Protein AF-A0A9E3K1A5-F1 (afdb_monomer_lite)

Structure (mmCIF, N/CA/C/O backbone):
data_AF-A0A9E3K1A5-F1
#
_entry.id   AF-A0A9E3K1A5-F1
#
loop_
_atom_site.group_PDB
_atom_site.id
_atom_site.type_symbol
_atom_site.label_a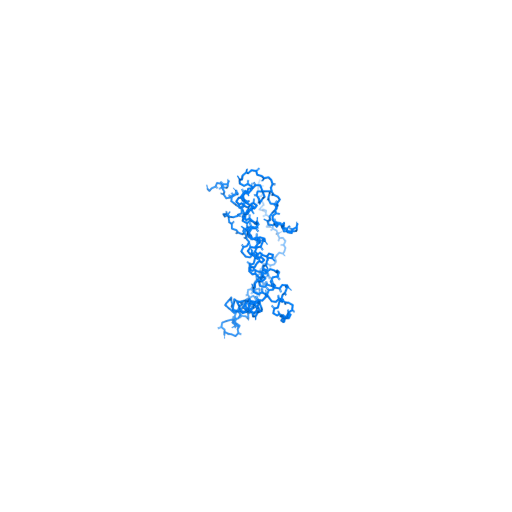tom_id
_atom_site.label_alt_id
_atom_site.label_comp_id
_atom_site.label_asym_id
_atom_site.label_entity_id
_atom_site.label_seq_id
_atom_site.pdbx_PDB_ins_code
_atom_site.Cartn_x
_atom_site.Cartn_y
_atom_site.Cartn_z
_atom_site.occupancy
_atom_site.B_iso_or_equiv
_atom_site.auth_seq_id
_atom_site.auth_comp_id
_atom_site.auth_asym_id
_atom_site.auth_atom_id
_atom_site.pdbx_PDB_model_num
ATOM 1 N N . MET A 1 1 ? 43.185 32.957 72.030 1.00 36.31 1 MET A N 1
ATOM 2 C CA . MET A 1 1 ? 43.940 33.578 70.919 1.00 36.31 1 MET A CA 1
ATOM 3 C C . MET A 1 1 ? 43.957 32.576 69.777 1.00 36.31 1 MET A C 1
ATOM 5 O O . MET A 1 1 ? 44.334 31.457 70.073 1.00 36.31 1 MET A O 1
ATOM 9 N N . LYS A 1 2 ? 43.477 32.989 68.586 1.00 43.72 2 LYS A N 1
ATOM 10 C CA . LYS A 1 2 ? 43.959 32.668 67.217 1.00 43.72 2 LYS A CA 1
ATOM 11 C C . LYS A 1 2 ? 44.338 31.191 66.921 1.00 43.72 2 LYS A C 1
ATOM 13 O O . LYS A 1 2 ? 45.126 30.611 67.639 1.00 43.72 2 LYS A O 1
ATOM 18 N N . ASP A 1 3 ? 43.813 30.506 65.906 1.00 40.56 3 ASP A N 1
ATOM 19 C CA . ASP A 1 3 ? 43.784 30.917 64.501 1.00 40.56 3 ASP A CA 1
ATOM 20 C C . ASP A 1 3 ? 42.689 30.206 63.690 1.00 40.56 3 ASP A C 1
ATOM 22 O O . ASP A 1 3 ? 42.441 29.009 63.824 1.00 40.56 3 ASP A O 1
ATOM 26 N N . ASN A 1 4 ? 42.064 30.990 62.814 1.00 45.44 4 ASN A N 1
ATOM 27 C CA . ASN A 1 4 ? 41.104 30.575 61.802 1.00 45.44 4 ASN A CA 1
ATOM 28 C C . ASN A 1 4 ? 41.899 30.101 60.571 1.00 45.44 4 ASN A C 1
ATOM 30 O O . ASN A 1 4 ? 42.340 30.924 59.768 1.00 45.44 4 ASN A O 1
ATOM 34 N N . ALA A 1 5 ? 42.155 28.798 60.453 1.00 47.16 5 ALA A N 1
ATOM 35 C CA . ALA A 1 5 ? 42.815 28.230 59.279 1.00 47.16 5 ALA A CA 1
ATOM 36 C C . ALA A 1 5 ? 41.779 27.994 58.168 1.00 47.16 5 ALA A C 1
ATOM 38 O O . ALA A 1 5 ? 40.845 27.209 58.331 1.00 47.16 5 ALA A O 1
ATOM 39 N N . ALA A 1 6 ? 41.940 28.693 57.043 1.00 54.22 6 ALA A N 1
ATOM 40 C CA . ALA A 1 6 ? 41.130 28.501 55.843 1.00 54.22 6 ALA A CA 1
ATOM 41 C C . ALA A 1 6 ? 41.240 27.048 55.327 1.00 54.22 6 ALA A C 1
ATOM 43 O O . ALA A 1 6 ? 42.341 26.487 55.342 1.00 54.22 6 ALA A O 1
ATOM 44 N N . PRO A 1 7 ? 40.148 26.426 54.842 1.00 46.75 7 PRO A N 1
ATOM 45 C CA . PRO A 1 7 ? 40.231 25.093 54.263 1.00 46.75 7 PRO A CA 1
ATOM 46 C C . PRO A 1 7 ? 41.009 25.138 52.940 1.00 46.75 7 PRO A C 1
ATOM 48 O O . PRO A 1 7 ? 40.781 25.994 52.086 1.00 46.75 7 PRO A O 1
ATOM 51 N N . ALA A 1 8 ? 41.954 24.208 52.800 1.00 54.47 8 ALA A N 1
ATOM 52 C CA . ALA A 1 8 ? 42.799 24.035 51.624 1.00 54.47 8 ALA A CA 1
ATOM 53 C C . ALA A 1 8 ? 41.970 23.770 50.346 1.00 54.47 8 ALA A C 1
ATOM 55 O O . ALA A 1 8 ? 40.898 23.161 50.426 1.00 54.47 8 ALA A O 1
ATOM 56 N N . PRO A 1 9 ? 42.458 24.178 49.159 1.00 49.75 9 PRO A N 1
ATOM 57 C CA . PRO A 1 9 ? 41.730 23.990 47.910 1.00 49.75 9 PRO A CA 1
ATOM 58 C C . PRO A 1 9 ? 41.551 22.499 47.597 1.00 49.75 9 PRO A C 1
ATOM 60 O O . PRO A 1 9 ? 42.512 21.726 47.555 1.00 49.75 9 PRO A O 1
ATOM 63 N N . VAL A 1 10 ? 40.297 22.109 47.367 1.00 50.94 10 VAL A N 1
ATOM 64 C CA . VAL A 1 10 ? 39.893 20.750 46.998 1.00 50.94 10 VAL A CA 1
ATOM 65 C C . VAL A 1 10 ? 40.443 20.424 45.608 1.00 50.94 10 VAL A C 1
ATOM 67 O O . VAL A 1 10 ? 40.039 21.019 44.611 1.00 50.94 10 VAL A O 1
ATOM 70 N N . LYS A 1 11 ? 41.366 19.460 45.535 1.00 50.09 11 LYS A N 1
ATOM 71 C CA . LYS A 1 11 ? 41.831 18.871 44.274 1.00 50.09 11 LYS A CA 1
ATOM 72 C C . LYS A 1 11 ? 40.771 17.900 43.753 1.00 50.09 11 LYS A C 1
ATOM 74 O O . LYS A 1 11 ? 40.670 16.778 44.242 1.00 50.09 11 LYS A O 1
ATOM 79 N N . VAL A 1 12 ? 39.999 18.329 42.759 1.00 53.75 12 VAL A N 1
ATOM 80 C CA . VAL A 1 12 ? 39.187 17.423 41.935 1.00 53.75 12 VAL A CA 1
ATOM 81 C C . VAL A 1 12 ? 40.117 16.758 40.913 1.00 53.75 12 VAL A C 1
ATOM 83 O O . VAL A 1 12 ? 40.979 17.422 40.341 1.00 53.75 12 VAL A O 1
ATOM 86 N N . GLY A 1 13 ? 39.998 15.435 40.769 1.00 50.75 13 GLY A N 1
ATOM 87 C CA . GLY A 1 13 ? 40.887 14.567 39.992 1.00 50.75 13 GLY A CA 1
ATOM 88 C C . GLY A 1 13 ? 41.209 15.069 38.580 1.00 50.75 13 GLY A C 1
ATOM 89 O O . GLY A 1 13 ? 40.388 15.707 37.931 1.00 50.75 13 GLY A O 1
ATOM 90 N N . ALA A 1 14 ? 42.434 14.766 38.151 1.00 60.88 14 ALA A N 1
ATOM 91 C CA . ALA A 1 14 ? 43.152 15.258 36.976 1.00 60.88 14 ALA A CA 1
ATOM 92 C C . ALA A 1 14 ? 42.389 15.187 35.636 1.00 60.88 14 ALA A C 1
ATOM 94 O O . ALA A 1 14 ? 42.677 14.346 34.787 1.00 60.88 14 ALA A O 1
ATOM 95 N N . VAL A 1 15 ? 41.465 16.116 35.407 1.00 59.12 15 VAL A N 1
ATOM 96 C CA . VAL A 1 15 ? 41.099 16.530 34.052 1.00 59.12 15 VAL A CA 1
ATOM 97 C C . VAL A 1 15 ? 42.064 17.642 33.674 1.00 59.12 15 VAL A C 1
ATOM 99 O O . VAL A 1 15 ? 41.996 18.747 34.210 1.00 59.12 15 VAL A O 1
ATOM 102 N N . ASP A 1 16 ? 43.000 17.328 32.785 1.00 78.69 16 ASP A N 1
ATOM 103 C CA . ASP A 1 16 ? 43.882 18.324 32.192 1.00 78.69 16 ASP A CA 1
ATOM 104 C C . ASP A 1 16 ? 43.046 19.213 31.258 1.00 78.69 16 ASP A C 1
ATOM 106 O O . ASP A 1 16 ? 42.690 18.825 30.143 1.00 78.69 16 ASP A O 1
ATOM 110 N N . ILE A 1 17 ? 42.675 20.392 31.764 1.00 75.69 17 ILE A N 1
ATOM 111 C CA . ILE A 1 17 ? 41.851 21.385 31.062 1.00 75.69 17 ILE A CA 1
ATOM 112 C C . ILE A 1 17 ? 42.536 21.834 29.764 1.00 75.69 17 ILE A C 1
ATOM 114 O O . ILE A 1 17 ? 41.858 22.116 28.775 1.00 75.69 17 ILE A O 1
ATOM 118 N N . GLU A 1 18 ? 43.867 21.855 29.735 1.00 70.50 18 GLU A N 1
ATOM 119 C CA . GLU A 1 18 ? 44.653 22.268 28.576 1.00 70.50 18 GLU A CA 1
ATOM 120 C C . GLU A 1 18 ? 44.674 21.166 27.508 1.00 70.50 18 GLU A C 1
ATOM 122 O O . GLU A 1 18 ? 44.408 21.430 26.330 1.00 70.50 18 GLU A O 1
ATOM 127 N N . ALA A 1 19 ? 44.866 19.906 27.911 1.00 77.94 19 ALA A N 1
ATOM 128 C CA . ALA A 1 19 ? 44.718 18.759 27.014 1.00 77.94 19 ALA A CA 1
ATOM 129 C C . ALA A 1 19 ? 43.282 18.626 26.480 1.00 77.94 19 ALA A C 1
ATOM 131 O O . ALA A 1 19 ? 43.080 18.324 25.301 1.00 77.94 19 ALA A O 1
ATOM 132 N N . PHE A 1 20 ? 42.277 18.891 27.316 1.00 76.25 20 PHE A N 1
ATOM 133 C CA . PHE A 1 20 ? 40.872 18.912 26.919 1.00 76.25 20 PHE A CA 1
ATOM 134 C C . PHE A 1 20 ? 40.591 20.006 25.882 1.00 76.25 20 PHE A C 1
ATOM 136 O O . PHE A 1 20 ? 40.031 19.709 24.827 1.00 76.25 20 PHE A O 1
ATOM 143 N N . ALA A 1 21 ? 41.048 21.239 26.123 1.00 80.12 21 ALA A N 1
ATOM 144 C CA . ALA A 1 21 ? 40.907 22.351 25.183 1.00 80.12 21 ALA A CA 1
ATOM 145 C C . ALA A 1 21 ? 41.584 22.051 23.836 1.00 80.12 21 ALA A C 1
ATOM 147 O O . ALA A 1 21 ? 41.008 22.301 22.775 1.00 80.12 21 ALA A O 1
ATOM 148 N N . LYS A 1 22 ? 42.773 21.439 23.865 1.00 83.56 22 LYS A N 1
ATOM 149 C CA . LYS A 1 22 ? 43.509 21.028 22.664 1.00 83.56 22 LYS A CA 1
ATOM 150 C C . LYS A 1 22 ? 42.778 19.941 21.870 1.00 83.56 22 LYS A C 1
ATOM 152 O O . LYS A 1 22 ? 42.728 20.007 20.643 1.00 83.56 22 LYS A O 1
ATOM 157 N N . ASN A 1 23 ? 42.181 18.964 22.552 1.00 84.94 23 ASN A N 1
ATOM 158 C CA . ASN A 1 23 ? 41.383 17.918 21.911 1.00 84.94 23 ASN A CA 1
ATOM 159 C C . ASN A 1 23 ? 40.081 18.469 21.315 1.00 84.94 23 ASN A C 1
ATOM 161 O O . ASN A 1 23 ? 39.691 18.047 20.229 1.00 84.94 23 ASN A O 1
ATOM 165 N N . LEU A 1 24 ? 39.443 19.441 21.974 1.00 84.94 24 LEU A N 1
ATOM 166 C CA . LEU A 1 24 ? 38.263 20.134 21.452 1.00 84.94 24 LEU A CA 1
ATOM 167 C C . LEU A 1 24 ? 38.592 20.952 20.203 1.00 84.94 24 LEU A C 1
ATOM 169 O O . LEU A 1 24 ? 37.886 20.848 19.206 1.00 84.94 24 LEU A O 1
ATOM 173 N N . ALA A 1 25 ? 39.693 21.707 20.225 1.00 85.75 25 ALA A N 1
ATOM 174 C CA . ALA A 1 25 ? 40.163 22.451 19.060 1.00 85.75 25 ALA A CA 1
ATOM 175 C C . ALA A 1 25 ? 40.421 21.515 17.870 1.00 85.75 25 ALA A C 1
ATOM 177 O O . ALA A 1 25 ? 39.962 21.780 16.761 1.00 85.75 25 ALA A O 1
ATOM 178 N N . ARG A 1 26 ? 41.067 20.369 18.121 1.00 86.19 26 ARG A N 1
ATOM 179 C CA . ARG A 1 26 ? 41.300 19.344 17.099 1.00 86.19 26 ARG A CA 1
ATOM 180 C C . ARG A 1 26 ? 40.001 18.712 16.596 1.00 86.19 26 ARG A C 1
ATOM 182 O O . ARG A 1 26 ? 39.865 18.495 15.401 1.00 86.19 26 ARG A O 1
ATOM 189 N N . MET A 1 27 ? 39.037 18.443 17.474 1.00 90.94 27 MET A N 1
ATOM 190 C CA . MET A 1 27 ? 37.720 17.928 17.085 1.00 90.94 27 MET A CA 1
ATOM 191 C C . MET A 1 27 ? 36.975 18.916 16.181 1.00 90.94 27 MET A C 1
ATOM 193 O O . MET A 1 27 ? 36.408 18.505 15.173 1.00 90.94 27 MET A O 1
ATOM 197 N N . VAL A 1 28 ? 36.990 20.207 16.517 1.00 89.62 28 VAL A N 1
ATOM 198 C CA . VAL A 1 28 ? 36.354 21.259 15.711 1.00 89.62 28 VAL A CA 1
ATOM 199 C C . VAL A 1 28 ? 37.053 21.405 14.358 1.00 89.62 28 VAL A C 1
ATOM 201 O O . VAL A 1 28 ? 36.383 21.504 13.333 1.00 89.62 28 VAL A O 1
ATOM 204 N N . GLU A 1 29 ? 38.385 21.369 14.330 1.00 88.12 29 GLU A N 1
ATOM 205 C CA . GLU A 1 29 ? 39.170 21.493 13.100 1.00 88.12 29 GLU A CA 1
ATOM 206 C C . GLU A 1 29 ? 38.984 20.288 12.165 1.00 88.12 29 GLU A C 1
ATOM 208 O O . GLU A 1 29 ? 38.660 20.456 10.988 1.00 88.12 29 GLU A O 1
ATOM 213 N N . GLU A 1 30 ? 39.153 19.068 12.679 1.00 90.62 30 GLU A N 1
ATOM 214 C CA . GLU A 1 30 ? 38.991 17.838 11.893 1.00 90.62 30 GLU A CA 1
ATOM 215 C C . GLU A 1 30 ? 37.523 17.615 11.509 1.00 90.62 30 GLU A C 1
ATOM 217 O O . GLU A 1 30 ? 37.231 17.207 10.385 1.00 90.62 30 GLU A O 1
ATOM 222 N N . GLY A 1 31 ? 36.586 17.961 12.397 1.00 85.94 31 GLY A N 1
ATOM 223 C CA . GLY A 1 31 ? 35.152 17.959 12.111 1.00 85.94 31 GLY A CA 1
ATOM 224 C C . GLY A 1 31 ? 34.781 18.947 11.004 1.00 85.94 31 GLY A C 1
ATOM 225 O O . GLY A 1 31 ? 34.036 18.592 10.093 1.00 85.94 31 GLY A O 1
ATOM 226 N N . GLY A 1 32 ? 35.359 20.152 11.019 1.00 89.50 32 GLY A N 1
ATOM 227 C CA . GLY A 1 32 ? 35.190 21.150 9.963 1.00 89.50 32 GLY A CA 1
ATOM 228 C C . GLY A 1 32 ? 35.749 20.687 8.616 1.00 89.50 32 GLY A C 1
ATOM 229 O O . GLY A 1 32 ? 35.085 20.845 7.593 1.00 89.50 32 GLY A O 1
ATOM 230 N N . LYS A 1 33 ? 36.926 20.047 8.602 1.00 90.00 33 LYS A N 1
ATOM 231 C CA . LYS A 1 33 ? 37.519 19.458 7.386 1.00 90.00 33 LYS A CA 1
ATOM 232 C C . LYS A 1 33 ? 36.673 18.314 6.828 1.00 90.00 33 LYS A C 1
ATOM 234 O O . LYS A 1 33 ? 36.445 18.269 5.621 1.00 90.00 33 LYS A O 1
ATOM 239 N N . ALA A 1 34 ? 36.185 17.419 7.686 1.00 87.56 34 ALA A N 1
ATOM 240 C CA . ALA A 1 34 ? 35.313 16.318 7.285 1.00 87.56 34 ALA A CA 1
ATOM 241 C C . ALA A 1 34 ? 33.976 16.828 6.725 1.00 87.56 34 ALA A C 1
ATOM 243 O O . ALA A 1 34 ? 33.524 16.365 5.677 1.00 87.56 34 ALA A O 1
ATOM 244 N N . LEU A 1 35 ? 33.377 17.830 7.375 1.00 85.94 35 LEU A N 1
ATOM 245 C CA . LEU A 1 35 ? 32.147 18.462 6.909 1.00 85.94 35 LEU A CA 1
ATOM 246 C C . LEU A 1 35 ? 32.356 19.176 5.568 1.00 85.94 35 LEU A C 1
ATOM 248 O O . LEU A 1 35 ? 31.571 18.980 4.644 1.00 85.94 35 LEU A O 1
ATOM 252 N N . ALA A 1 36 ? 33.442 19.936 5.421 1.00 86.25 36 ALA A N 1
ATOM 253 C CA . ALA A 1 36 ? 33.792 20.585 4.162 1.00 86.25 36 ALA A CA 1
ATOM 254 C C . ALA A 1 36 ? 34.024 19.561 3.040 1.00 86.25 36 ALA A C 1
ATOM 256 O O . ALA A 1 36 ? 33.540 19.752 1.930 1.00 86.25 36 ALA A O 1
ATOM 257 N N . ALA A 1 37 ? 34.698 18.441 3.317 1.00 84.50 37 ALA A N 1
ATOM 258 C CA . ALA A 1 37 ? 34.888 17.364 2.344 1.00 84.50 37 ALA A CA 1
ATOM 259 C C . ALA A 1 37 ? 33.569 16.678 1.938 1.00 84.50 37 ALA A C 1
ATOM 261 O O . ALA A 1 37 ? 33.438 16.237 0.799 1.00 84.50 37 ALA A O 1
ATOM 262 N N . TYR A 1 38 ? 32.585 16.615 2.839 1.00 78.50 38 TYR A N 1
ATOM 263 C CA . TYR A 1 38 ? 31.251 16.070 2.569 1.00 78.50 38 TYR A CA 1
ATOM 264 C C . TYR A 1 38 ? 30.338 17.041 1.799 1.00 78.50 38 TYR A C 1
ATOM 266 O O . TYR A 1 38 ? 29.519 16.612 0.981 1.00 78.50 38 TYR A O 1
ATOM 274 N N . LEU A 1 39 ? 30.460 18.346 2.056 1.00 81.81 39 LEU A N 1
ATOM 275 C CA . LEU A 1 39 ? 29.646 19.390 1.424 1.00 81.81 39 LEU A CA 1
ATOM 276 C C . LEU A 1 39 ? 30.195 19.826 0.063 1.00 81.81 39 LEU A C 1
ATOM 278 O O . LEU A 1 39 ? 29.416 20.038 -0.862 1.00 81.81 39 LEU A O 1
ATOM 282 N N . LYS A 1 40 ? 31.519 19.880 -0.101 1.00 80.50 40 LYS A N 1
ATOM 283 C CA . LYS A 1 40 ? 32.184 20.354 -1.323 1.00 80.50 40 LYS A CA 1
ATOM 284 C C . LYS A 1 40 ? 31.713 19.645 -2.609 1.00 80.50 40 LYS A C 1
ATOM 286 O O . LYS A 1 40 ? 31.414 20.343 -3.573 1.00 80.50 40 LYS A O 1
ATOM 291 N N . PRO A 1 41 ? 31.525 18.309 -2.654 1.00 74.06 41 PRO A N 1
ATOM 292 C CA . PRO A 1 41 ? 30.963 17.643 -3.832 1.00 74.06 41 PRO A CA 1
ATOM 293 C C . PRO A 1 41 ? 29.512 18.042 -4.159 1.00 74.06 41 PRO A C 1
ATOM 295 O O . PRO A 1 41 ? 29.117 17.962 -5.322 1.00 74.06 41 PRO A O 1
ATOM 298 N N . ARG A 1 42 ? 28.721 18.465 -3.158 1.00 69.50 42 ARG A N 1
ATOM 299 C CA . ARG A 1 42 ? 27.341 18.954 -3.333 1.00 69.50 42 ARG A CA 1
ATOM 300 C C . ARG A 1 42 ? 27.299 20.418 -3.774 1.00 69.50 42 ARG A C 1
ATOM 302 O O . ARG A 1 42 ? 26.497 20.756 -4.634 1.00 69.50 42 ARG A O 1
ATOM 309 N N . GLU A 1 43 ? 28.178 21.266 -3.236 1.00 69.50 43 GLU A N 1
ATOM 310 C CA . GLU A 1 43 ? 28.321 22.678 -3.639 1.00 69.50 43 GLU A CA 1
ATOM 311 C C . GLU A 1 43 ? 28.848 22.823 -5.071 1.00 69.50 43 GLU A C 1
ATOM 313 O O . GLU A 1 43 ? 28.408 23.686 -5.824 1.00 69.50 43 GLU A O 1
ATOM 318 N N . GLU A 1 44 ? 29.760 21.938 -5.476 1.00 76.88 44 GLU A N 1
ATOM 319 C CA . GLU A 1 44 ? 30.322 21.893 -6.829 1.00 76.88 44 GLU A CA 1
ATOM 320 C C . GLU A 1 44 ? 29.376 21.225 -7.849 1.00 76.88 44 GLU A C 1
ATOM 322 O O . GLU A 1 44 ? 29.764 21.026 -9.001 1.00 76.88 44 GLU A O 1
ATOM 327 N N . GLY A 1 45 ? 28.162 20.830 -7.437 1.00 63.16 45 GLY A N 1
ATOM 328 C CA . GLY A 1 45 ? 27.160 20.185 -8.296 1.00 63.16 45 GLY A CA 1
ATOM 329 C C . GLY A 1 45 ? 27.559 18.800 -8.821 1.00 63.16 45 GLY A C 1
ATOM 330 O O . GLY A 1 45 ? 26.901 18.270 -9.709 1.00 63.16 45 GLY A O 1
ATOM 331 N N . ARG A 1 46 ? 28.636 18.196 -8.298 1.00 66.06 46 ARG A N 1
ATOM 332 C CA . ARG A 1 46 ? 29.143 16.879 -8.735 1.00 66.06 46 ARG A CA 1
ATOM 333 C C . ARG A 1 46 ? 28.383 15.711 -8.110 1.00 66.06 46 ARG A C 1
ATOM 335 O O . ARG A 1 46 ? 28.414 14.608 -8.645 1.00 66.06 46 ARG A O 1
ATOM 342 N N . VAL A 1 47 ? 27.711 15.949 -6.985 1.00 60.31 47 VAL A N 1
ATOM 343 C CA . VAL A 1 47 ? 26.762 15.024 -6.361 1.00 60.31 47 VAL A CA 1
ATOM 344 C C . VAL A 1 47 ? 25.399 15.694 -6.372 1.00 60.31 47 VAL A C 1
ATOM 346 O O . VAL A 1 47 ? 25.042 16.431 -5.456 1.00 60.31 47 VAL A O 1
ATOM 349 N N . GLN A 1 48 ? 24.654 15.424 -7.439 1.00 55.38 48 GLN A N 1
ATOM 350 C CA . GLN A 1 48 ? 23.267 15.838 -7.605 1.00 55.38 48 GLN A CA 1
ATOM 351 C C . GLN A 1 48 ? 22.291 14.742 -7.164 1.00 55.38 48 GLN A C 1
ATOM 353 O O . GLN A 1 48 ? 21.124 14.816 -7.497 1.00 55.38 48 GLN A O 1
ATOM 358 N N . ALA A 1 49 ? 22.720 13.770 -6.346 1.00 57.47 49 ALA A N 1
ATOM 359 C CA . ALA A 1 49 ? 21.799 12.878 -5.637 1.00 57.47 49 ALA A CA 1
ATOM 360 C C . ALA A 1 49 ? 21.035 13.677 -4.561 1.00 57.47 49 ALA A C 1
ATOM 362 O O . ALA A 1 49 ? 21.280 13.575 -3.360 1.00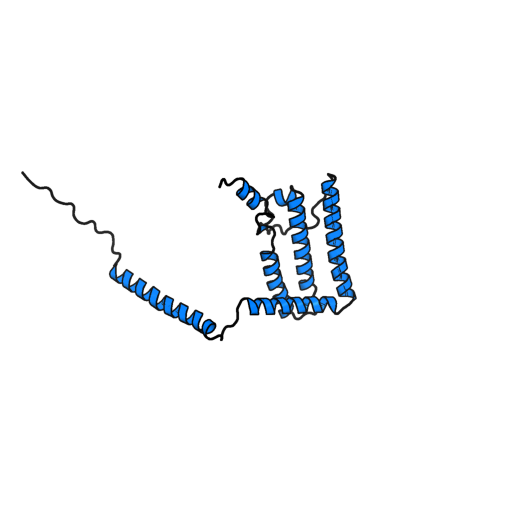 57.47 49 ALA A O 1
ATOM 363 N N . GLY A 1 50 ? 20.196 14.599 -5.019 1.00 64.38 50 GLY A N 1
ATOM 364 C CA . GLY A 1 50 ? 19.189 15.277 -4.241 1.00 64.38 50 GLY A CA 1
ATOM 365 C C . GLY A 1 50 ? 17.912 14.457 -4.282 1.00 64.38 50 GLY A C 1
ATOM 366 O O . GLY A 1 50 ? 17.710 13.635 -5.171 1.00 64.38 50 GLY A O 1
ATOM 367 N N . LEU A 1 51 ? 17.018 14.752 -3.346 1.00 70.06 51 LEU A N 1
ATOM 368 C CA . LEU A 1 51 ? 15.669 14.192 -3.257 1.00 70.06 51 LEU A CA 1
ATOM 369 C C . LEU A 1 51 ? 14.945 14.095 -4.620 1.00 70.06 51 LEU A C 1
ATOM 371 O O . LEU A 1 51 ? 14.153 13.186 -4.835 1.00 70.06 51 LEU A O 1
ATOM 375 N N . SER A 1 52 ? 15.234 15.013 -5.552 1.00 77.69 52 SER A N 1
ATOM 376 C CA . SER A 1 52 ? 14.694 15.006 -6.916 1.00 77.69 52 SER A CA 1
ATOM 377 C C . SER A 1 52 ? 15.164 13.823 -7.768 1.00 77.69 52 SER A C 1
ATOM 379 O O . SER A 1 52 ? 14.356 13.266 -8.502 1.00 77.69 52 SER A O 1
ATOM 381 N N . ASP A 1 53 ? 16.439 13.440 -7.706 1.00 82.50 53 ASP A N 1
ATOM 382 C CA . ASP A 1 53 ? 16.981 12.340 -8.515 1.00 82.50 53 ASP A CA 1
ATOM 383 C C . ASP A 1 53 ? 16.467 10.991 -8.007 1.00 82.50 53 ASP A C 1
ATOM 385 O O . ASP A 1 53 ? 16.083 10.133 -8.799 1.00 82.50 53 ASP A O 1
ATOM 389 N N . GLU A 1 54 ? 16.363 10.835 -6.685 1.00 85.69 54 GLU A N 1
ATOM 390 C CA . GLU A 1 54 ? 15.744 9.660 -6.064 1.00 85.69 54 GLU A CA 1
ATOM 391 C C . GLU A 1 54 ? 14.250 9.565 -6.396 1.00 85.69 54 GLU A C 1
ATOM 393 O O .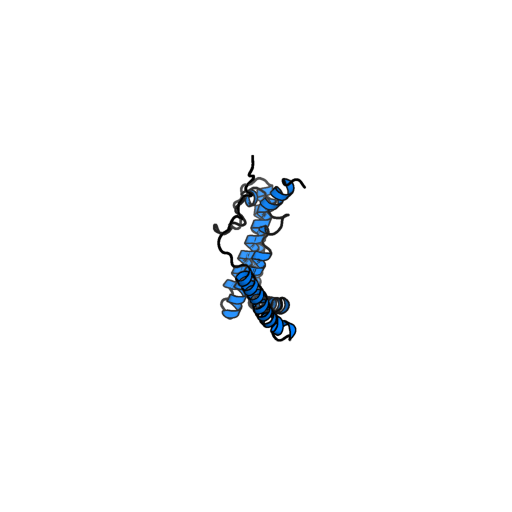 GLU A 1 54 ? 13.759 8.490 -6.738 1.00 85.69 54 GLU A O 1
ATOM 398 N N . MET A 1 55 ? 13.528 10.691 -6.361 1.00 86.62 55 MET A N 1
ATOM 399 C CA . MET A 1 55 ? 12.122 10.758 -6.767 1.00 86.62 55 MET A CA 1
ATOM 400 C C . MET A 1 55 ? 11.950 10.399 -8.249 1.00 86.62 55 MET A C 1
ATOM 402 O O . MET A 1 55 ? 11.042 9.648 -8.599 1.00 86.62 55 MET A O 1
ATOM 406 N N . ASN A 1 56 ? 12.837 10.889 -9.119 1.00 91.06 56 ASN A N 1
ATOM 407 C CA . ASN A 1 56 ? 12.824 10.564 -10.544 1.00 91.06 56 ASN A CA 1
ATOM 408 C C . ASN A 1 56 ? 13.083 9.069 -10.790 1.00 91.06 56 ASN A C 1
ATOM 410 O O . ASN A 1 56 ? 12.368 8.456 -11.585 1.00 91.06 56 ASN A O 1
ATOM 414 N N . ASP A 1 57 ? 14.063 8.467 -10.106 1.00 92.31 57 ASP A N 1
ATOM 415 C CA . ASP A 1 57 ? 14.348 7.028 -10.220 1.00 92.31 57 ASP A CA 1
ATOM 416 C C . ASP A 1 57 ? 13.176 6.184 -9.700 1.00 92.31 57 ASP A C 1
ATOM 418 O O . ASP A 1 57 ? 12.791 5.203 -10.337 1.00 92.31 57 ASP A O 1
ATOM 422 N N . MET A 1 58 ? 12.535 6.605 -8.606 1.00 93.69 58 MET A N 1
ATOM 423 C CA . MET A 1 58 ? 11.329 5.963 -8.085 1.00 93.69 58 MET A CA 1
ATOM 424 C C . MET A 1 58 ? 10.169 6.020 -9.087 1.00 93.69 58 MET A C 1
ATOM 426 O O . MET A 1 58 ? 9.568 4.988 -9.390 1.00 93.69 58 MET A O 1
ATOM 430 N N . VAL A 1 59 ? 9.866 7.200 -9.640 1.00 94.44 59 VAL A N 1
ATOM 431 C CA . VAL A 1 59 ? 8.799 7.373 -10.643 1.00 94.44 59 VAL A CA 1
ATOM 432 C C . VAL A 1 59 ? 9.074 6.521 -11.877 1.00 94.44 59 VAL A C 1
ATOM 434 O O . VAL A 1 59 ? 8.167 5.853 -12.373 1.00 94.44 59 VAL A O 1
ATOM 437 N N . LYS A 1 60 ? 10.323 6.493 -12.354 1.00 95.31 60 LYS A N 1
ATOM 438 C CA . LYS A 1 60 ? 10.724 5.643 -13.478 1.00 95.31 60 LYS A CA 1
ATOM 439 C C . LYS A 1 60 ? 10.517 4.162 -13.157 1.00 95.31 60 LYS A C 1
ATOM 441 O O . LYS A 1 60 ? 9.919 3.450 -13.957 1.00 95.31 60 LYS A O 1
ATOM 446 N N . THR A 1 61 ? 10.961 3.724 -11.983 1.00 95.75 61 THR A N 1
ATOM 447 C CA . THR A 1 61 ? 10.845 2.332 -11.532 1.00 95.75 61 THR A CA 1
ATOM 448 C C . THR A 1 61 ? 9.381 1.888 -11.473 1.00 95.75 61 THR A C 1
ATOM 450 O O . THR A 1 61 ? 9.023 0.852 -12.032 1.00 95.75 61 THR A O 1
ATOM 453 N N . PHE A 1 62 ? 8.495 2.688 -10.873 1.00 95.38 62 PHE A N 1
ATOM 454 C CA . PHE A 1 62 ? 7.060 2.385 -10.874 1.00 95.38 62 PHE A CA 1
ATOM 455 C C . PHE A 1 62 ? 6.439 2.463 -12.272 1.00 95.38 62 PHE A C 1
ATOM 457 O O . PHE A 1 62 ? 5.542 1.681 -12.581 1.00 95.38 62 PHE A O 1
ATOM 464 N N . GLY A 1 63 ? 6.933 3.352 -13.136 1.00 95.00 63 GLY A N 1
ATOM 465 C CA . GLY A 1 63 ? 6.538 3.413 -14.542 1.00 95.00 63 GLY A CA 1
ATOM 466 C C . GLY A 1 63 ? 6.853 2.122 -15.303 1.00 95.00 63 GLY A C 1
ATOM 467 O O . GLY A 1 63 ? 6.026 1.663 -16.087 1.00 95.00 63 GLY A O 1
ATOM 468 N N . GLU A 1 64 ? 8.002 1.496 -15.041 1.00 95.44 64 GLU A N 1
ATOM 469 C CA . GLU A 1 64 ? 8.378 0.205 -15.635 1.00 95.44 64 GLU A CA 1
ATOM 470 C C . GLU A 1 64 ? 7.451 -0.928 -15.165 1.00 95.44 64 GLU A C 1
ATOM 472 O O . GLU A 1 64 ? 6.971 -1.706 -15.993 1.00 95.44 64 GLU A O 1
ATOM 477 N N . VAL A 1 65 ? 7.107 -0.971 -13.871 1.00 95.00 65 VAL A N 1
ATOM 478 C CA . VAL A 1 65 ? 6.116 -1.926 -13.332 1.00 95.00 65 VAL A CA 1
ATOM 479 C C . VAL A 1 65 ? 4.731 -1.688 -13.945 1.00 95.00 65 VAL A C 1
ATOM 481 O O . VAL A 1 65 ? 4.078 -2.629 -14.391 1.00 95.00 65 VAL A O 1
ATOM 484 N N . GLY A 1 66 ? 4.278 -0.435 -14.020 1.00 92.94 66 GLY A N 1
ATOM 485 C CA . GLY A 1 66 ? 2.991 -0.091 -14.627 1.00 92.94 66 GLY A CA 1
ATOM 486 C C . GLY A 1 66 ? 2.930 -0.462 -16.110 1.00 92.94 66 GLY A C 1
ATOM 487 O O . GLY A 1 66 ? 1.957 -1.060 -16.560 1.00 92.94 66 GLY A O 1
ATOM 488 N N . SER A 1 67 ? 3.996 -0.174 -16.858 1.00 93.38 67 SER A N 1
ATOM 489 C CA . SER A 1 67 ? 4.132 -0.557 -18.266 1.00 93.38 67 SER A CA 1
ATOM 490 C C . SER A 1 67 ? 4.060 -2.074 -18.448 1.00 93.38 67 SER A C 1
ATOM 492 O O . SER A 1 67 ? 3.336 -2.552 -19.320 1.00 93.38 67 SER A O 1
ATOM 494 N N . TYR A 1 68 ? 4.727 -2.846 -17.583 1.00 93.88 68 TYR A N 1
ATOM 495 C CA . TYR A 1 68 ? 4.640 -4.306 -17.588 1.00 93.88 68 TYR A CA 1
ATOM 496 C C . TYR A 1 68 ? 3.182 -4.785 -17.500 1.00 93.88 68 TYR A C 1
ATOM 498 O O . TYR A 1 68 ? 2.738 -5.522 -18.379 1.00 93.88 68 TYR A O 1
ATOM 506 N N . TRP A 1 69 ? 2.409 -4.313 -16.518 1.00 93.06 69 TRP A N 1
ATOM 507 C CA . TRP A 1 69 ? 1.015 -4.743 -16.339 1.00 93.06 69 TRP A CA 1
ATOM 508 C C . TRP A 1 69 ? 0.078 -4.257 -17.447 1.00 93.06 69 TRP A C 1
ATOM 510 O O . TRP A 1 69 ? -0.819 -4.990 -17.848 1.00 93.06 69 TRP A O 1
ATOM 520 N N . LEU A 1 70 ? 0.285 -3.043 -17.959 1.00 92.62 70 LEU A N 1
ATOM 521 C CA . LEU A 1 70 ? -0.594 -2.429 -18.960 1.00 92.62 70 LEU A CA 1
ATOM 522 C C . LEU A 1 70 ? -0.262 -2.822 -20.406 1.00 92.62 70 LEU A C 1
ATOM 524 O O . LEU A 1 70 ? -1.081 -2.609 -21.296 1.00 92.62 70 LEU A O 1
ATOM 528 N N . SER A 1 71 ? 0.923 -3.383 -20.655 1.00 93.12 71 SER A N 1
ATOM 529 C CA . SER A 1 71 ? 1.347 -3.818 -21.994 1.00 93.12 71 SER A CA 1
ATOM 530 C C . SER A 1 71 ? 0.617 -5.063 -22.506 1.00 93.12 71 SER A C 1
ATOM 532 O O . SER A 1 71 ? 0.655 -5.339 -23.703 1.00 93.12 71 SER A O 1
ATOM 534 N N . ASP A 1 72 ? -0.049 -5.803 -21.617 1.00 93.00 72 ASP A N 1
ATOM 535 C CA . ASP A 1 72 ? -0.816 -7.004 -21.936 1.00 93.00 72 ASP A CA 1
ATOM 536 C C . ASP A 1 72 ? -2.269 -6.824 -21.455 1.00 93.00 72 ASP A C 1
ATOM 538 O O . ASP A 1 72 ? -2.482 -6.552 -20.268 1.00 93.00 72 ASP A O 1
ATOM 542 N N . PRO A 1 73 ? -3.271 -6.962 -22.342 1.00 93.12 73 PRO A N 1
ATOM 543 C CA . PRO A 1 73 ? -4.676 -6.809 -21.980 1.00 93.12 73 PRO A CA 1
ATOM 544 C C . PRO A 1 73 ? -5.145 -7.740 -20.856 1.00 93.12 73 PRO A C 1
ATOM 546 O O . PRO A 1 73 ? -5.933 -7.310 -20.014 1.00 93.12 73 PRO A O 1
ATOM 549 N N . ASP A 1 74 ? -4.658 -8.980 -20.804 1.00 93.06 74 ASP A N 1
ATOM 550 C CA . ASP A 1 74 ? -5.082 -9.963 -19.805 1.00 93.06 74 ASP A CA 1
ATOM 551 C C . ASP A 1 74 ? -4.536 -9.586 -18.423 1.00 93.06 74 ASP A C 1
ATOM 553 O O . ASP A 1 74 ? -5.284 -9.554 -17.441 1.00 93.06 74 ASP A O 1
ATOM 557 N N . ARG A 1 75 ? -3.259 -9.185 -18.354 1.00 92.81 75 ARG A N 1
ATOM 558 C CA . ARG A 1 75 ? -2.643 -8.665 -17.118 1.00 92.81 75 ARG A CA 1
ATOM 559 C C . ARG A 1 75 ? -3.318 -7.377 -16.642 1.00 92.81 75 ARG A C 1
ATOM 561 O O . ARG A 1 75 ? -3.546 -7.204 -15.444 1.00 92.81 75 ARG A O 1
ATOM 568 N N . ALA A 1 76 ? -3.677 -6.478 -17.557 1.00 91.31 76 ALA A N 1
ATOM 569 C CA . ALA A 1 76 ? -4.365 -5.236 -17.213 1.00 91.31 76 ALA A CA 1
ATOM 570 C C . ALA A 1 76 ? -5.762 -5.494 -16.619 1.00 91.31 76 ALA A C 1
ATOM 572 O O . ALA A 1 76 ? -6.138 -4.881 -15.614 1.00 91.31 76 ALA A O 1
ATOM 573 N N . VAL A 1 77 ? -6.519 -6.429 -17.204 1.00 92.62 77 VAL A N 1
ATOM 574 C CA . VAL A 1 77 ? -7.834 -6.845 -16.691 1.00 92.62 77 VAL A CA 1
ATOM 575 C C . VAL A 1 77 ? -7.703 -7.527 -15.332 1.00 92.62 77 VAL A C 1
ATOM 577 O O . VAL A 1 77 ? -8.511 -7.264 -14.435 1.00 92.62 77 VAL A O 1
ATOM 580 N N . GLU A 1 78 ? -6.688 -8.372 -15.147 1.00 89.62 78 GLU A N 1
ATOM 581 C CA . GLU A 1 78 ? -6.392 -8.999 -13.861 1.00 89.62 78 GLU A CA 1
ATOM 582 C C . GLU A 1 78 ? -6.150 -7.946 -12.772 1.00 89.62 78 GLU A C 1
ATOM 584 O O . GLU A 1 78 ? -6.814 -7.984 -11.732 1.00 89.62 78 GLU A O 1
ATOM 589 N N . LEU A 1 79 ? -5.286 -6.963 -13.042 1.00 88.44 79 LEU A N 1
ATOM 590 C CA . LEU A 1 79 ? -4.950 -5.877 -12.120 1.00 88.44 79 LEU A CA 1
ATOM 591 C C . LEU A 1 79 ? -6.196 -5.116 -11.642 1.00 88.44 79 LEU A C 1
ATOM 593 O O . LEU A 1 79 ? -6.385 -4.914 -10.439 1.00 88.44 79 LEU A O 1
ATOM 597 N N . GLN A 1 80 ? -7.074 -4.735 -12.573 1.00 87.56 80 GLN A N 1
ATOM 598 C CA . GLN A 1 80 ? -8.322 -4.030 -12.261 1.00 87.56 80 GLN A CA 1
ATOM 599 C C . GLN A 1 80 ? -9.304 -4.912 -11.481 1.00 87.56 80 GLN A C 1
ATOM 601 O O . GLN A 1 80 ? -9.927 -4.463 -10.516 1.00 87.56 80 GLN A O 1
ATOM 606 N N . SER A 1 81 ? -9.431 -6.178 -11.880 1.00 91.38 81 SER A N 1
ATOM 607 C CA . SER A 1 81 ? -10.383 -7.118 -11.285 1.00 91.38 81 SER A CA 1
ATOM 608 C C . SER A 1 81 ? -9.992 -7.519 -9.867 1.00 91.38 81 SER A C 1
ATOM 610 O O . SER A 1 81 ? -10.865 -7.707 -9.019 1.00 91.38 81 SER A O 1
ATOM 612 N N . GLN A 1 82 ? -8.698 -7.692 -9.589 1.00 89.69 82 GLN A N 1
ATOM 613 C CA . GLN A 1 82 ? -8.204 -8.005 -8.249 1.00 89.69 82 GLN A CA 1
ATOM 614 C C . GLN A 1 82 ? -8.506 -6.860 -7.273 1.00 89.69 82 GLN A C 1
ATOM 616 O O . GLN A 1 82 ? -9.165 -7.086 -6.258 1.00 89.69 82 GLN A O 1
ATOM 621 N N . LEU A 1 83 ? -8.112 -5.628 -7.616 1.00 89.62 83 LEU A N 1
ATOM 622 C CA . LEU A 1 83 ? -8.328 -4.465 -6.754 1.00 89.62 83 LEU A CA 1
ATOM 623 C C . LEU A 1 83 ? -9.821 -4.177 -6.547 1.00 89.62 83 LEU A C 1
ATOM 625 O O . LEU A 1 83 ? -10.267 -3.961 -5.421 1.00 89.62 83 LEU A O 1
ATOM 629 N N . GLY A 1 84 ? -10.608 -4.224 -7.627 1.00 92.31 84 GLY A N 1
ATOM 630 C CA . GLY A 1 84 ? -12.048 -3.983 -7.571 1.00 92.31 84 GLY A CA 1
ATOM 631 C C . GLY A 1 84 ? -12.774 -4.974 -6.660 1.00 92.31 84 GLY A C 1
ATOM 632 O O . GLY A 1 84 ? -13.571 -4.558 -5.821 1.00 92.31 84 GLY A O 1
ATOM 633 N N . ARG A 1 85 ? -12.463 -6.273 -6.769 1.00 93.25 85 ARG A N 1
ATOM 634 C CA . ARG A 1 85 ? -13.037 -7.306 -5.889 1.00 93.25 85 ARG A CA 1
ATOM 635 C C . ARG A 1 85 ? -12.673 -7.072 -4.430 1.00 93.25 85 ARG A C 1
ATOM 637 O O . ARG A 1 85 ? -13.569 -7.054 -3.593 1.00 93.25 85 ARG A O 1
ATOM 644 N N . ALA A 1 86 ? -11.400 -6.812 -4.146 1.00 92.31 86 ALA A N 1
ATOM 645 C CA . ALA A 1 86 ? -10.938 -6.581 -2.785 1.00 92.31 86 ALA A CA 1
ATOM 646 C C . ALA A 1 86 ? -11.653 -5.377 -2.139 1.00 92.31 86 ALA A C 1
ATOM 648 O O . ALA A 1 86 ? -12.119 -5.459 -1.003 1.00 92.31 86 ALA A O 1
ATOM 649 N N . TYR A 1 87 ? -11.814 -4.265 -2.867 1.00 93.62 87 TYR A N 1
ATOM 650 C CA . TYR A 1 87 ? -12.556 -3.114 -2.348 1.00 93.62 87 TYR A CA 1
ATOM 651 C C . TYR A 1 87 ? -14.051 -3.396 -2.183 1.00 93.62 87 TYR A C 1
ATOM 653 O O . TYR A 1 87 ? -14.633 -2.963 -1.192 1.00 93.62 87 TYR A O 1
ATOM 661 N N . LEU A 1 88 ? -14.689 -4.121 -3.107 1.00 95.44 88 LEU A N 1
ATOM 662 C CA . LEU A 1 88 ? -16.094 -4.519 -2.957 1.00 95.44 88 LEU A CA 1
ATOM 663 C C . LEU A 1 88 ? -16.307 -5.388 -1.711 1.00 95.44 88 LEU A C 1
ATOM 665 O O . LEU A 1 88 ? -17.274 -5.177 -0.979 1.00 95.44 88 LEU A O 1
ATOM 669 N N . GLU A 1 89 ? -15.394 -6.319 -1.438 1.00 94.81 89 GLU A N 1
ATOM 670 C CA . GLU A 1 89 ? -15.394 -7.125 -0.215 1.00 94.81 89 GLU A CA 1
ATOM 671 C C . GLU A 1 89 ? -15.221 -6.255 1.034 1.00 94.81 89 GLU A C 1
ATOM 673 O O . GLU A 1 89 ? -15.973 -6.416 1.996 1.00 94.81 89 GLU A O 1
ATOM 678 N N . LEU A 1 90 ? -14.305 -5.282 1.001 1.00 94.56 90 LEU A N 1
ATOM 679 C CA . LEU A 1 90 ? -14.105 -4.325 2.089 1.00 94.56 90 LEU A CA 1
ATOM 680 C C . LEU A 1 90 ? -15.360 -3.495 2.379 1.00 94.56 90 LEU A C 1
ATOM 682 O O . LEU A 1 90 ? -15.793 -3.414 3.530 1.00 94.56 90 LEU A O 1
ATOM 686 N N . TRP A 1 91 ? -15.977 -2.914 1.351 1.00 93.31 91 TRP A N 1
ATOM 687 C CA . TRP A 1 91 ? -17.218 -2.153 1.499 1.00 93.31 91 TRP A CA 1
ATOM 688 C C . TRP A 1 91 ? -18.368 -3.030 1.998 1.00 93.31 91 TRP A C 1
ATOM 690 O O . TRP A 1 91 ? -19.122 -2.611 2.877 1.00 93.31 91 TRP A O 1
ATOM 700 N N . GLY A 1 92 ? -18.480 -4.261 1.493 1.00 93.81 92 GLY A N 1
ATOM 701 C CA . GLY A 1 92 ? -19.474 -5.229 1.949 1.00 93.81 92 GLY A CA 1
ATOM 702 C C . GLY A 1 92 ? -19.290 -5.616 3.418 1.00 93.81 92 GLY A C 1
ATOM 703 O O . GLY A 1 92 ? -20.261 -5.640 4.174 1.00 93.81 92 GLY A O 1
ATOM 704 N N . ALA A 1 93 ? -18.053 -5.870 3.849 1.00 92.38 93 ALA A N 1
ATOM 705 C CA . ALA A 1 93 ? -17.733 -6.161 5.244 1.00 92.38 93 ALA A CA 1
ATOM 706 C C . ALA A 1 93 ? -18.023 -4.960 6.157 1.00 92.38 93 ALA A C 1
ATOM 708 O O . ALA A 1 93 ? -18.611 -5.128 7.224 1.00 92.38 93 ALA A O 1
ATOM 709 N N . ALA A 1 94 ? -17.677 -3.745 5.725 1.00 90.38 94 ALA A N 1
ATOM 710 C CA . ALA A 1 94 ? -17.975 -2.521 6.462 1.00 90.38 94 ALA A CA 1
ATOM 711 C C . ALA A 1 94 ? -19.489 -2.302 6.627 1.00 90.38 94 ALA A C 1
ATOM 713 O O . ALA A 1 94 ? -19.948 -2.014 7.731 1.00 90.38 94 ALA A O 1
ATOM 714 N N . ALA A 1 95 ? -20.274 -2.507 5.563 1.00 91.50 95 ALA A N 1
ATOM 715 C CA . ALA A 1 95 ? -21.731 -2.383 5.602 1.00 91.50 95 ALA A CA 1
ATOM 716 C C . ALA A 1 95 ? -22.377 -3.381 6.577 1.00 91.50 95 ALA A C 1
ATOM 718 O O . ALA A 1 95 ? -23.220 -2.990 7.381 1.00 91.50 95 ALA A O 1
ATOM 719 N N . LYS A 1 96 ? -21.937 -4.645 6.562 1.00 92.06 96 LYS A N 1
ATOM 720 C CA . LYS A 1 96 ? -22.409 -5.678 7.500 1.00 92.06 96 LYS A CA 1
ATOM 721 C C . LYS A 1 96 ? -22.058 -5.365 8.957 1.00 92.06 96 LYS A C 1
ATOM 723 O O . LYS A 1 96 ? -22.877 -5.539 9.853 1.00 92.06 96 LYS A O 1
ATOM 728 N N . ARG A 1 97 ? -20.856 -4.842 9.217 1.00 88.81 97 ARG A N 1
ATOM 729 C CA . ARG A 1 97 ? -20.483 -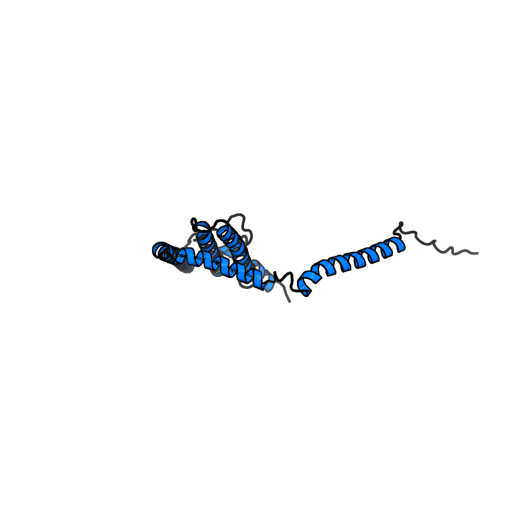4.406 10.575 1.00 88.81 97 ARG A CA 1
ATOM 730 C C . ARG A 1 97 ? -21.324 -3.227 11.047 1.00 88.81 97 ARG A C 1
ATOM 732 O O . ARG A 1 97 ? -21.719 -3.192 12.209 1.00 88.81 97 ARG A O 1
ATOM 739 N N . LEU A 1 98 ? -21.628 -2.281 10.157 1.00 87.75 98 LEU A N 1
ATOM 740 C CA . LEU A 1 98 ? -22.526 -1.162 10.454 1.00 87.75 98 LEU A CA 1
ATOM 741 C C . LEU A 1 98 ? -23.953 -1.630 10.775 1.00 87.75 98 LEU A C 1
ATOM 743 O O . LEU A 1 98 ? -24.609 -1.005 11.605 1.00 87.75 98 LEU A O 1
ATOM 747 N N . SER A 1 99 ? -24.419 -2.739 10.190 1.00 91.31 99 SER A N 1
ATOM 748 C CA . SER A 1 99 ? -25.697 -3.370 10.554 1.00 91.31 99 SER A CA 1
ATOM 749 C C . SER A 1 99 ? -25.638 -4.237 11.818 1.00 91.31 99 SER A C 1
ATOM 751 O O . SER A 1 99 ? -26.644 -4.845 12.179 1.00 91.31 99 SER A O 1
ATOM 753 N N . GLY A 1 100 ? -24.498 -4.275 12.516 1.00 86.94 100 GLY A N 1
ATOM 754 C CA . GLY A 1 100 ? -24.317 -5.011 13.769 1.00 86.94 100 GLY A CA 1
ATOM 755 C C . GLY A 1 100 ? -23.934 -6.482 13.598 1.00 86.94 100 GLY A C 1
ATOM 756 O O . GLY A 1 100 ? -23.945 -7.218 14.582 1.00 86.94 100 GLY A O 1
ATOM 757 N N . GLU A 1 101 ? -23.595 -6.929 12.385 1.00 89.88 101 GLU A N 1
ATOM 758 C CA . GLU A 1 101 ? -23.079 -8.281 12.162 1.00 89.88 101 GLU A CA 1
ATOM 759 C C . GLU A 1 101 ? -21.597 -8.382 12.548 1.00 89.88 101 GLU A C 1
ATOM 761 O O . GLU A 1 101 ? -20.787 -7.497 12.252 1.00 89.88 101 GLU A O 1
ATOM 766 N N . GLU A 1 102 ? -21.214 -9.511 13.145 1.00 85.19 102 GLU A N 1
ATOM 767 C CA . GLU A 1 102 ? -19.806 -9.844 13.343 1.00 85.19 102 GLU A CA 1
ATOM 768 C C . GLU A 1 102 ? -19.207 -10.385 12.042 1.00 85.19 102 GLU A C 1
ATOM 770 O O . GLU A 1 102 ? -19.527 -11.483 11.586 1.00 85.19 102 GLU A O 1
ATOM 775 N N . VAL A 1 103 ? -18.311 -9.604 11.438 1.00 86.81 103 VAL A N 1
ATOM 776 C CA . VAL A 1 103 ? -17.589 -9.987 10.220 1.00 86.81 103 VAL A CA 1
ATOM 777 C C . VAL A 1 103 ? -16.094 -9.932 10.485 1.00 86.81 103 VAL A C 1
ATOM 779 O O . VAL A 1 103 ? -15.567 -8.884 10.872 1.00 86.81 103 VAL A O 1
ATOM 782 N N . GLY A 1 104 ? -15.402 -11.046 10.234 1.00 85.31 104 GLY A N 1
ATOM 783 C CA . GLY A 1 104 ? -13.944 -11.130 10.336 1.00 85.31 104 GLY A CA 1
ATOM 784 C C . GLY A 1 104 ? -13.223 -10.124 9.423 1.00 85.31 104 GLY A C 1
ATOM 785 O O . GLY A 1 104 ? -13.826 -9.617 8.474 1.00 85.31 104 GLY A O 1
ATOM 786 N N . PRO A 1 105 ? -11.959 -9.775 9.714 1.00 86.38 105 PRO A N 1
ATOM 787 C CA . PRO A 1 105 ? -11.174 -8.855 8.891 1.00 86.38 105 PRO A CA 1
ATOM 788 C C . PRO A 1 105 ? -11.019 -9.384 7.459 1.00 86.38 105 PRO A C 1
ATOM 790 O O . PRO A 1 105 ? -10.841 -10.582 7.261 1.00 86.38 105 PRO A O 1
ATOM 793 N N . VAL A 1 106 ? -11.070 -8.484 6.474 1.00 89.88 106 VAL A N 1
ATOM 794 C CA . VAL A 1 106 ? -10.873 -8.828 5.051 1.00 89.88 106 VAL A CA 1
ATOM 795 C C . VAL A 1 106 ? -9.397 -9.136 4.799 1.00 89.88 106 VAL A C 1
ATOM 797 O O . VAL A 1 106 ? -9.057 -10.086 4.104 1.00 89.88 106 VAL A O 1
ATOM 800 N N . VAL A 1 107 ? -8.517 -8.363 5.437 1.00 91.25 107 VAL A N 1
ATOM 801 C CA . VAL A 1 107 ? -7.070 -8.546 5.457 1.00 91.25 107 VAL A CA 1
ATOM 802 C C . VAL A 1 107 ? -6.581 -8.517 6.903 1.00 91.25 107 VAL A C 1
ATOM 804 O O . VAL A 1 107 ? -6.933 -7.637 7.694 1.00 91.25 107 VAL A O 1
ATOM 807 N N . THR A 1 108 ? -5.747 -9.487 7.263 1.00 87.94 108 THR A N 1
ATOM 808 C CA . THR A 1 108 ? -5.070 -9.528 8.562 1.00 87.94 108 THR A CA 1
ATOM 809 C C . THR A 1 108 ? -3.670 -8.925 8.444 1.00 87.94 108 THR A C 1
ATOM 811 O O . THR A 1 108 ? -2.936 -9.327 7.539 1.00 87.94 108 THR A O 1
ATOM 814 N N . PRO A 1 109 ? -3.270 -8.000 9.337 1.00 87.75 109 PRO A N 1
ATOM 815 C CA . PRO A 1 109 ? -1.894 -7.511 9.368 1.00 87.75 109 PRO A CA 1
ATOM 816 C C . PRO A 1 109 ? -0.918 -8.647 9.705 1.00 87.75 109 PRO A C 1
ATOM 818 O O . PRO A 1 109 ? -1.295 -9.623 10.360 1.00 87.75 109 PRO A O 1
ATOM 821 N N . ASP A 1 110 ? 0.346 -8.503 9.294 1.00 87.25 110 ASP A N 1
ATOM 822 C CA . ASP A 1 110 ? 1.420 -9.384 9.764 1.00 87.25 110 ASP A CA 1
ATOM 823 C C . ASP A 1 110 ? 1.468 -9.319 11.305 1.00 87.25 110 ASP A C 1
ATOM 825 O O . ASP A 1 110 ? 1.517 -8.218 11.859 1.00 87.25 110 ASP A O 1
ATOM 829 N N . PRO A 1 111 ? 1.482 -10.455 12.029 1.00 85.19 111 PRO A N 1
ATOM 830 C CA . PRO A 1 111 ? 1.602 -10.467 13.489 1.00 85.19 111 PRO A CA 1
ATOM 831 C C . PRO A 1 111 ? 2.817 -9.703 14.043 1.00 85.19 111 PRO A C 1
ATOM 833 O O . PRO A 1 111 ? 2.845 -9.342 15.220 1.00 85.19 111 PRO A O 1
ATOM 836 N N . LYS A 1 112 ? 3.850 -9.480 13.226 1.00 88.88 112 LYS A N 1
ATOM 837 C CA . LYS A 1 112 ? 5.043 -8.694 13.568 1.00 88.88 112 LYS A CA 1
ATOM 838 C C . LYS A 1 112 ? 4.841 -7.190 13.384 1.00 88.88 112 LYS A C 1
ATOM 840 O O . LYS A 1 112 ? 5.658 -6.418 13.891 1.00 88.88 112 LYS A O 1
ATOM 845 N N . ASP A 1 113 ? 3.793 -6.765 12.683 1.00 90.19 113 ASP A N 1
ATOM 846 C CA . ASP A 1 113 ? 3.481 -5.360 12.459 1.00 90.19 113 ASP A CA 1
ATOM 847 C C . ASP A 1 113 ? 2.829 -4.735 13.697 1.00 90.19 113 ASP A C 1
ATOM 849 O O . ASP A 1 113 ? 1.617 -4.773 13.910 1.00 90.19 113 ASP A O 1
ATOM 853 N N . ARG A 1 114 ? 3.669 -4.121 14.533 1.00 90.62 114 ARG A N 1
ATOM 854 C CA . ARG A 1 114 ? 3.236 -3.488 15.784 1.00 90.62 114 ARG A CA 1
ATOM 855 C C . ARG A 1 114 ? 2.432 -2.205 15.585 1.00 90.62 114 ARG A C 1
ATOM 85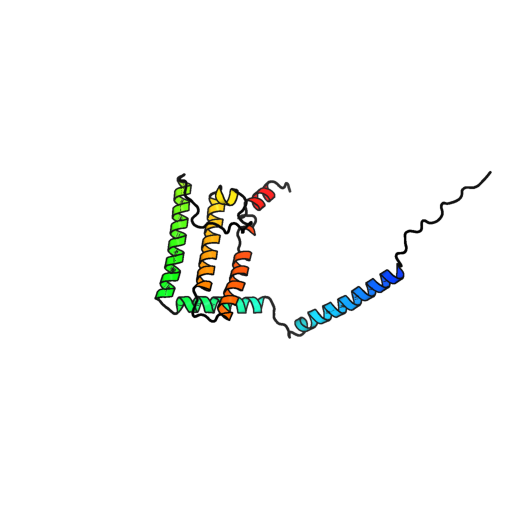7 O O . ARG A 1 114 ? 1.876 -1.715 16.561 1.00 90.62 114 ARG A O 1
ATOM 864 N N . ARG A 1 115 ? 2.355 -1.660 14.365 1.00 91.88 115 ARG A N 1
ATOM 865 C CA . ARG A 1 115 ? 1.624 -0.409 14.087 1.00 91.88 115 ARG A CA 1
ATOM 866 C C . ARG A 1 115 ? 0.124 -0.533 14.342 1.00 91.88 115 ARG A C 1
ATOM 868 O O . ARG A 1 115 ? -0.520 0.470 14.619 1.00 91.88 115 ARG A O 1
ATOM 875 N N . PHE A 1 116 ? -0.413 -1.750 14.257 1.00 94.50 116 PHE A N 1
ATOM 876 C CA . PHE A 1 116 ? -1.838 -2.049 14.416 1.00 94.50 116 PHE A CA 1
ATOM 877 C C . PHE A 1 116 ? -2.135 -2.852 15.692 1.00 94.50 116 PHE A C 1
ATOM 879 O O . PHE A 1 116 ? -3.094 -3.622 15.729 1.00 94.50 116 PHE A O 1
ATOM 886 N N . ALA A 1 117 ? -1.286 -2.720 16.718 1.00 91.69 117 ALA A N 1
ATOM 887 C CA . ALA A 1 117 ? -1.380 -3.509 17.945 1.00 91.69 117 ALA A CA 1
ATOM 888 C C . ALA A 1 117 ? -2.468 -3.022 18.920 1.00 91.69 117 ALA A C 1
ATOM 890 O O . ALA A 1 117 ? -2.989 -3.835 19.684 1.00 91.69 117 ALA A O 1
ATOM 891 N N . ASP A 1 118 ? -2.812 -1.727 18.917 1.00 92.94 118 ASP A N 1
ATOM 892 C CA . ASP A 1 118 ? -3.876 -1.207 19.784 1.00 92.94 118 ASP A CA 1
ATOM 893 C C . ASP A 1 118 ? -5.244 -1.819 19.397 1.00 92.94 118 ASP A C 1
ATOM 895 O O . ASP A 1 118 ? -5.601 -1.828 18.214 1.00 92.94 118 ASP A O 1
ATOM 899 N N . PRO A 1 119 ? -6.035 -2.335 20.359 1.00 92.25 119 PRO A N 1
ATOM 900 C CA . PRO A 1 119 ? -7.335 -2.949 20.080 1.00 92.25 119 PRO A CA 1
ATOM 901 C C . PRO A 1 119 ? -8.323 -2.040 19.337 1.00 92.25 119 PRO A C 1
ATOM 903 O O . PRO A 1 119 ? -9.182 -2.541 18.607 1.00 92.25 119 PRO A O 1
ATOM 906 N N . GLU A 1 120 ? -8.207 -0.719 19.492 1.00 92.56 120 GLU A N 1
ATOM 907 C CA . GLU A 1 120 ? -9.063 0.282 18.852 1.00 92.56 120 GLU A CA 1
ATOM 908 C C . GLU A 1 120 ? -8.937 0.268 17.325 1.00 92.56 120 GLU A C 1
ATOM 910 O O . GLU A 1 120 ? -9.904 0.571 16.627 1.00 92.56 120 GLU A O 1
ATOM 915 N N . TRP A 1 121 ? -7.815 -0.226 16.790 1.00 94.06 121 TRP A N 1
ATOM 916 C CA . TRP A 1 121 ? -7.670 -0.515 15.364 1.00 94.06 121 TRP A CA 1
ATOM 917 C C . TRP A 1 121 ? -8.662 -1.550 14.838 1.00 94.06 121 TRP A C 1
ATOM 919 O O . TRP A 1 121 ? -8.823 -1.647 13.625 1.00 94.06 121 TRP A O 1
ATOM 929 N N . SER A 1 122 ? -9.261 -2.378 15.696 1.00 90.75 122 SER A N 1
ATOM 930 C CA . SER A 1 122 ? -10.206 -3.430 15.294 1.00 90.75 122 SER A CA 1
ATOM 931 C C . SER A 1 122 ? -11.590 -3.265 15.922 1.00 90.75 122 SER A C 1
ATOM 933 O O . SER A 1 122 ? -12.573 -3.697 15.328 1.00 90.75 122 SER A O 1
ATOM 935 N N . SER A 1 123 ? -11.696 -2.646 17.102 1.00 90.06 123 SER A N 1
ATOM 936 C CA . SER A 1 123 ? -12.985 -2.431 17.770 1.00 90.06 123 SER A CA 1
ATOM 937 C C . SER A 1 123 ? -13.739 -1.200 17.259 1.00 90.06 123 SER A C 1
ATOM 939 O O . SER A 1 123 ? -14.968 -1.175 17.316 1.00 90.06 123 SER A O 1
ATOM 941 N N . ASN A 1 124 ? -13.039 -0.189 16.734 1.00 90.12 124 ASN A N 1
ATOM 942 C CA . ASN A 1 124 ? -13.653 1.003 16.160 1.00 90.12 124 ASN A CA 1
ATOM 943 C C . ASN A 1 124 ? -13.782 0.860 14.637 1.00 90.12 124 ASN A C 1
ATOM 945 O O . ASN A 1 124 ? -12.794 0.661 13.931 1.00 90.12 124 ASN A O 1
ATOM 949 N N . GLN A 1 125 ? -15.002 1.015 14.120 1.00 89.44 125 GLN A N 1
ATOM 950 C CA . GLN A 1 125 ? -15.309 0.805 12.702 1.00 89.44 125 GLN A CA 1
ATOM 951 C C . GLN A 1 125 ? -14.549 1.747 11.759 1.00 89.44 125 GLN A C 1
ATOM 953 O O . GLN A 1 125 ? -14.180 1.333 10.661 1.00 89.44 125 GLN A O 1
ATOM 958 N N . PHE A 1 126 ? -14.294 2.992 12.172 1.00 89.62 126 PHE A N 1
ATOM 959 C CA . PHE A 1 126 ? -13.537 3.945 11.362 1.00 89.62 126 PHE A CA 1
ATOM 960 C C . PHE A 1 126 ? -12.066 3.528 11.252 1.00 89.62 126 PHE A C 1
ATOM 962 O O . PHE A 1 126 ? -11.542 3.407 10.144 1.00 89.62 126 PHE A O 1
ATOM 969 N N . PHE A 1 127 ? -11.411 3.254 12.385 1.00 93.25 127 PHE A N 1
ATOM 970 C CA . PHE A 1 127 ? -10.003 2.849 12.395 1.00 93.25 127 PHE A CA 1
ATOM 971 C C . PHE A 1 127 ? -9.792 1.473 11.755 1.00 93.25 127 PHE A C 1
ATOM 973 O O . PHE A 1 127 ? -8.815 1.299 11.024 1.00 93.25 127 PHE A O 1
ATOM 980 N N . ASP A 1 128 ? -10.721 0.527 11.939 1.00 92.81 128 ASP A N 1
ATOM 981 C CA . ASP A 1 128 ? -10.666 -0.762 11.243 1.00 92.81 128 ASP A CA 1
ATOM 982 C C . ASP A 1 128 ? -10.757 -0.569 9.733 1.00 92.81 128 ASP A C 1
ATOM 984 O O . ASP A 1 128 ? -9.907 -1.086 9.014 1.00 92.81 128 ASP A O 1
ATOM 988 N N . PHE A 1 129 ? -11.702 0.236 9.239 1.00 92.00 129 PHE A N 1
ATOM 989 C CA . PHE A 1 129 ? -11.816 0.497 7.806 1.00 92.00 129 PHE A CA 1
ATOM 990 C C . PHE A 1 129 ? -10.540 1.124 7.226 1.00 92.00 129 PHE A C 1
ATOM 992 O O . PHE A 1 129 ? -10.047 0.664 6.197 1.00 92.00 129 PHE A O 1
ATOM 999 N N . VAL A 1 130 ? -9.965 2.129 7.897 1.00 93.75 130 VAL A N 1
ATOM 1000 C CA . VAL A 1 130 ? -8.718 2.786 7.463 1.00 93.75 130 VAL A CA 1
ATOM 1001 C C . VAL A 1 130 ? -7.548 1.797 7.434 1.00 93.75 130 VAL A C 1
ATOM 1003 O O . VAL A 1 130 ? -6.822 1.738 6.440 1.00 93.75 130 VAL A O 1
ATOM 1006 N N . LYS A 1 131 ? -7.384 0.981 8.483 1.00 95.12 131 LYS A N 1
ATOM 1007 C CA . LYS A 1 131 ? -6.374 -0.088 8.537 1.00 95.12 131 LYS A CA 1
ATOM 1008 C C . LYS A 1 131 ? -6.567 -1.096 7.407 1.00 95.12 131 LYS A C 1
ATOM 1010 O O . LYS A 1 131 ? -5.607 -1.423 6.719 1.00 95.12 131 LYS A O 1
ATOM 1015 N N . GLN A 1 132 ? -7.787 -1.593 7.211 1.00 94.75 132 GLN A N 1
ATOM 1016 C CA . GLN A 1 132 ? -8.105 -2.594 6.190 1.00 94.75 132 GLN A CA 1
ATOM 1017 C C . GLN A 1 132 ? -7.850 -2.053 4.780 1.00 94.75 132 GLN A C 1
ATOM 1019 O O . GLN A 1 132 ? -7.224 -2.735 3.976 1.00 94.75 132 GLN A O 1
ATOM 1024 N N . ALA A 1 133 ? -8.266 -0.815 4.495 1.00 94.88 133 ALA A N 1
ATOM 1025 C CA . ALA A 1 133 ? -8.005 -0.159 3.217 1.00 94.88 133 ALA A CA 1
ATOM 1026 C C . ALA A 1 133 ? -6.501 -0.006 2.957 1.00 94.88 133 ALA A C 1
ATOM 1028 O O . ALA A 1 133 ? -6.040 -0.295 1.852 1.00 94.88 133 ALA A O 1
ATOM 1029 N N . TYR A 1 134 ? -5.733 0.405 3.972 1.00 95.38 134 TYR A N 1
ATOM 1030 C CA . TYR A 1 134 ? -4.277 0.477 3.890 1.00 95.38 134 TYR A CA 1
ATOM 1031 C C . TYR A 1 134 ? -3.660 -0.892 3.581 1.00 95.38 134 TYR A C 1
ATOM 1033 O O . TYR A 1 134 ? -3.004 -1.024 2.554 1.00 95.38 134 TYR A O 1
ATOM 1041 N N . LEU A 1 135 ? -3.927 -1.914 4.402 1.00 95.44 135 LEU A N 1
ATOM 1042 C CA . LEU A 1 135 ? -3.357 -3.259 4.238 1.00 95.44 135 LEU A CA 1
ATOM 1043 C C . LEU A 1 135 ? -3.715 -3.888 2.888 1.00 95.44 135 LEU A C 1
ATOM 1045 O O . LEU A 1 135 ? -2.881 -4.519 2.247 1.00 95.44 135 LEU A O 1
ATOM 1049 N N . LEU A 1 136 ? -4.954 -3.700 2.435 1.00 95.31 136 LEU A N 1
ATOM 1050 C CA . LEU A 1 136 ? -5.409 -4.159 1.127 1.00 95.31 136 LEU A CA 1
ATOM 1051 C C . LEU A 1 136 ? -4.613 -3.491 0.004 1.00 95.31 136 LEU A C 1
ATOM 1053 O O . LEU A 1 136 ? -4.152 -4.170 -0.910 1.00 95.31 136 LEU A O 1
ATOM 1057 N N . SER A 1 137 ? -4.412 -2.175 0.098 1.00 94.44 137 SER A N 1
ATOM 1058 C CA . SER A 1 137 ? -3.685 -1.402 -0.912 1.00 94.44 137 SER A CA 1
ATOM 1059 C C . SER A 1 137 ? -2.201 -1.763 -0.944 1.00 94.44 137 SER A C 1
ATOM 1061 O O . SER A 1 137 ? -1.632 -1.894 -2.025 1.00 94.44 137 SER A O 1
ATOM 1063 N N . THR A 1 138 ? -1.575 -1.948 0.224 1.00 95.06 138 THR A N 1
ATOM 1064 C CA . THR A 1 138 ? -0.164 -2.343 0.317 1.00 95.06 138 THR A CA 1
ATOM 1065 C C . THR A 1 138 ? 0.047 -3.761 -0.187 1.00 95.06 138 THR A C 1
ATOM 1067 O O . THR A 1 138 ? 0.902 -3.957 -1.039 1.00 95.06 138 THR A O 1
ATOM 1070 N N . ASN A 1 139 ? -0.783 -4.722 0.234 1.00 93.69 139 ASN A N 1
ATOM 1071 C CA . ASN A 1 139 ? -0.664 -6.113 -0.212 1.00 93.69 139 ASN A CA 1
ATOM 1072 C C . ASN A 1 139 ? -0.895 -6.245 -1.720 1.00 93.69 139 ASN A C 1
ATOM 1074 O O . ASN A 1 139 ? -0.218 -7.025 -2.386 1.00 93.69 139 ASN A O 1
ATOM 1078 N N . TRP A 1 140 ? -1.846 -5.484 -2.269 1.00 93.69 140 TRP A N 1
ATOM 1079 C CA . TRP A 1 140 ? -2.067 -5.438 -3.710 1.00 93.69 140 TRP A CA 1
ATOM 1080 C C . TRP A 1 140 ? -0.853 -4.865 -4.446 1.00 93.69 140 TRP A C 1
ATOM 1082 O O . TRP A 1 140 ? -0.393 -5.464 -5.413 1.00 93.69 140 TRP A O 1
ATOM 1092 N N . ALA A 1 141 ? -0.300 -3.744 -3.979 1.00 94.25 141 ALA A N 1
ATOM 1093 C CA . ALA A 1 141 ? 0.879 -3.148 -4.597 1.00 94.25 141 ALA A CA 1
ATOM 1094 C C . ALA A 1 141 ? 2.112 -4.065 -4.502 1.00 94.25 141 ALA A C 1
ATOM 1096 O O . ALA A 1 141 ? 2.843 -4.192 -5.484 1.00 94.25 141 ALA A O 1
ATOM 1097 N N . ASP A 1 142 ? 2.312 -4.739 -3.364 1.00 93.94 142 ASP A N 1
ATOM 1098 C CA . ASP A 1 142 ? 3.390 -5.717 -3.174 1.00 93.94 142 ASP A CA 1
ATOM 1099 C C . ASP A 1 142 ? 3.228 -6.866 -4.178 1.00 93.94 142 ASP A C 1
ATOM 1101 O O . ASP A 1 142 ? 4.165 -7.203 -4.905 1.00 93.94 142 ASP A O 1
ATOM 1105 N N . HIS A 1 143 ? 2.003 -7.386 -4.326 1.00 92.56 143 HIS A N 1
ATOM 1106 C CA . HIS A 1 143 ? 1.695 -8.424 -5.304 1.00 92.56 143 HIS A CA 1
ATOM 1107 C C . HIS A 1 143 ? 1.995 -7.992 -6.747 1.00 92.56 143 HIS A C 1
ATOM 1109 O O . HIS A 1 143 ? 2.532 -8.790 -7.513 1.00 92.56 143 HIS A O 1
ATOM 1115 N N . LEU A 1 144 ? 1.705 -6.742 -7.130 1.00 93.00 144 LEU A N 1
ATOM 1116 C CA . LEU A 1 144 ? 2.014 -6.244 -8.476 1.00 93.00 144 LEU A CA 1
ATOM 1117 C C . LEU A 1 144 ? 3.509 -6.280 -8.786 1.00 93.00 144 LEU A C 1
ATOM 1119 O O . LEU A 1 144 ? 3.898 -6.559 -9.922 1.00 93.00 144 LEU A O 1
ATOM 1123 N N . VAL A 1 145 ? 4.344 -5.970 -7.799 1.00 94.56 145 VAL A N 1
ATOM 1124 C CA . VAL A 1 145 ? 5.794 -5.994 -7.972 1.00 94.56 145 VAL A CA 1
ATOM 1125 C C . VAL A 1 145 ? 6.299 -7.439 -7.994 1.00 94.56 145 VAL A C 1
ATOM 1127 O O . VAL A 1 145 ? 7.042 -7.811 -8.901 1.00 94.56 145 VAL A O 1
ATOM 1130 N N . GLU A 1 146 ? 5.845 -8.284 -7.067 1.00 92.75 146 GLU A N 1
ATOM 1131 C CA . GLU A 1 146 ? 6.260 -9.689 -6.968 1.00 92.75 146 GLU A CA 1
ATOM 1132 C C . GLU A 1 146 ? 5.827 -10.536 -8.177 1.00 92.75 146 GLU A C 1
ATOM 1134 O O . GLU A 1 146 ? 6.592 -11.369 -8.676 1.00 92.75 146 GLU A O 1
ATOM 1139 N N . ALA A 1 147 ? 4.606 -10.330 -8.680 1.00 91.56 147 ALA A N 1
ATOM 1140 C CA . ALA A 1 147 ? 4.058 -11.076 -9.811 1.00 91.56 147 ALA A CA 1
ATOM 1141 C C . ALA A 1 147 ? 4.592 -10.594 -11.175 1.00 91.56 147 ALA A C 1
ATOM 1143 O O . ALA A 1 147 ? 4.357 -11.252 -12.195 1.00 91.56 147 ALA A O 1
ATOM 1144 N N . ALA A 1 148 ? 5.386 -9.516 -11.211 1.00 91.31 148 ALA A N 1
ATOM 1145 C CA . ALA A 1 148 ? 6.100 -9.066 -12.403 1.00 91.31 148 ALA A CA 1
ATOM 1146 C C . ALA A 1 148 ? 7.341 -9.938 -12.702 1.00 91.31 148 ALA A C 1
ATOM 1148 O O . ALA A 1 148 ? 8.493 -9.505 -12.595 1.00 91.31 148 ALA A O 1
ATOM 1149 N N . LYS A 1 149 ? 7.112 -11.213 -13.045 1.00 83.62 149 LYS A N 1
ATOM 1150 C CA . LYS A 1 149 ? 8.171 -12.229 -13.191 1.00 83.62 149 LYS A CA 1
ATOM 1151 C C . LYS A 1 149 ? 9.097 -11.988 -14.382 1.00 83.62 149 LYS A C 1
ATOM 1153 O O . LYS A 1 149 ? 10.295 -12.221 -14.233 1.00 83.62 149 LYS A O 1
ATOM 1158 N N . ASP A 1 150 ? 8.569 -11.485 -15.500 1.00 87.62 150 ASP A N 1
ATOM 1159 C CA . ASP A 1 150 ? 9.366 -11.217 -16.713 1.00 87.62 150 ASP A CA 1
ATOM 1160 C C . ASP A 1 150 ? 10.012 -9.821 -16.716 1.00 87.62 150 ASP A C 1
ATOM 1162 O O . ASP A 1 150 ? 10.697 -9.449 -17.669 1.00 87.62 150 ASP A O 1
ATOM 1166 N N . LEU A 1 151 ? 9.795 -9.031 -15.659 1.00 90.81 151 LEU A N 1
ATOM 1167 C CA . LEU A 1 151 ? 10.494 -7.768 -15.458 1.00 90.81 151 LEU A CA 1
ATOM 1168 C C . LEU A 1 151 ? 11.935 -8.031 -14.997 1.00 90.81 151 LEU A C 1
ATOM 1170 O O . LEU A 1 151 ? 12.207 -9.000 -14.280 1.00 90.81 151 LEU A O 1
ATOM 1174 N N . ASP A 1 152 ? 12.851 -7.141 -15.386 1.00 92.88 152 ASP A N 1
ATOM 1175 C CA . ASP A 1 152 ? 14.249 -7.201 -14.965 1.00 92.88 152 ASP A CA 1
ATOM 1176 C C . ASP A 1 152 ? 14.367 -7.316 -13.423 1.00 92.88 152 ASP A C 1
ATOM 1178 O O . ASP A 1 152 ? 13.735 -6.536 -12.697 1.00 92.88 152 ASP A O 1
ATOM 1182 N N . PRO A 1 153 ? 15.158 -8.273 -12.891 1.00 93.38 153 PRO A N 1
ATOM 1183 C CA . PRO A 1 153 ? 15.257 -8.494 -11.450 1.00 93.38 153 PRO A CA 1
ATOM 1184 C C . PRO A 1 153 ? 15.740 -7.277 -10.658 1.00 93.38 153 PRO A C 1
ATOM 1186 O O . PRO A 1 153 ? 15.332 -7.109 -9.509 1.00 93.38 153 PRO A O 1
ATOM 1189 N N . HIS A 1 154 ? 16.596 -6.436 -11.246 1.00 93.19 154 HIS A N 1
ATOM 1190 C CA . HIS A 1 154 ? 17.102 -5.234 -10.585 1.00 93.19 154 HIS A CA 1
ATOM 1191 C C . HIS A 1 154 ? 16.016 -4.161 -10.502 1.00 93.19 154 HIS A C 1
ATOM 1193 O O . HIS A 1 154 ? 15.811 -3.592 -9.429 1.00 93.19 154 HIS A O 1
ATOM 1199 N N . THR A 1 155 ? 15.252 -3.942 -11.577 1.00 93.94 155 THR A N 1
ATOM 1200 C CA . THR A 1 155 ? 14.058 -3.079 -11.537 1.00 93.94 155 THR A CA 1
ATOM 1201 C C . THR A 1 155 ? 13.042 -3.576 -10.508 1.00 93.94 155 THR A C 1
ATOM 1203 O O . THR A 1 155 ? 12.536 -2.774 -9.724 1.00 93.94 155 THR A O 1
ATOM 1206 N N . ARG A 1 156 ? 12.762 -4.886 -10.449 1.00 94.94 156 ARG A N 1
ATOM 1207 C CA . ARG A 1 156 ? 11.807 -5.441 -9.474 1.00 94.94 156 ARG A CA 1
ATOM 1208 C C . ARG A 1 156 ? 12.261 -5.210 -8.029 1.00 94.94 156 ARG A C 1
ATOM 1210 O O . ARG A 1 156 ? 11.488 -4.684 -7.238 1.00 94.94 156 ARG A O 1
ATOM 1217 N N . GLN A 1 157 ? 13.524 -5.490 -7.701 1.00 95.06 157 GLN A N 1
ATOM 1218 C CA . GLN A 1 157 ? 14.067 -5.223 -6.359 1.00 95.06 157 GLN A CA 1
ATOM 1219 C C . GLN A 1 157 ? 14.040 -3.732 -5.995 1.00 95.06 157 GLN A C 1
ATOM 1221 O O . GLN A 1 157 ? 13.735 -3.371 -4.857 1.00 95.06 157 GLN A O 1
ATOM 1226 N N . LYS A 1 158 ? 14.327 -2.844 -6.955 1.00 95.44 158 LYS A N 1
ATOM 1227 C CA . LYS A 1 158 ? 14.165 -1.398 -6.751 1.00 95.44 158 LYS A CA 1
ATOM 1228 C C . LYS A 1 158 ? 12.711 -1.029 -6.469 1.00 95.44 158 LYS A C 1
ATOM 1230 O O . LYS A 1 158 ? 12.456 -0.235 -5.567 1.00 95.44 158 LYS A O 1
ATOM 1235 N N . ALA A 1 159 ? 11.768 -1.600 -7.215 1.00 96.75 159 ALA A N 1
ATOM 1236 C CA . ALA A 1 159 ? 10.346 -1.355 -7.020 1.00 96.75 159 ALA A CA 1
ATOM 1237 C C . ALA A 1 159 ? 9.892 -1.809 -5.626 1.00 96.75 159 ALA A C 1
ATOM 1239 O O . ALA A 1 159 ? 9.221 -1.039 -4.948 1.00 96.75 159 ALA A O 1
ATOM 1240 N N . GLU A 1 160 ? 10.328 -2.983 -5.158 1.00 96.12 160 GLU A N 1
ATOM 1241 C CA . GLU A 1 160 ? 10.071 -3.475 -3.792 1.00 96.12 160 GLU A CA 1
ATOM 1242 C C . GLU A 1 160 ? 10.614 -2.495 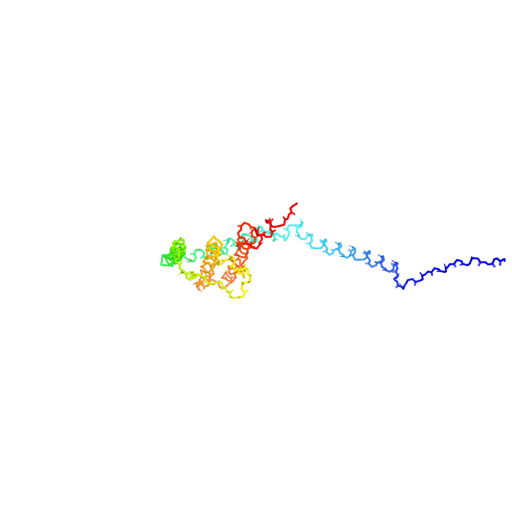-2.738 1.00 96.12 160 GLU A C 1
ATOM 1244 O O . GLU A 1 160 ? 9.930 -2.139 -1.775 1.00 96.12 160 GLU A O 1
ATOM 1249 N N . PHE A 1 161 ? 11.839 -2.001 -2.937 1.00 95.56 161 PHE A N 1
ATOM 1250 C CA . PHE A 1 161 ? 12.473 -1.042 -2.033 1.00 95.56 161 PHE A CA 1
ATOM 1251 C C . PHE A 1 161 ? 11.725 0.296 -1.966 1.00 95.56 161 PHE A C 1
ATOM 1253 O O . PHE A 1 161 ? 11.482 0.822 -0.875 1.00 95.56 161 PHE A O 1
ATOM 1260 N N . TYR A 1 162 ? 11.357 0.869 -3.112 1.00 96.12 162 TYR A N 1
ATOM 1261 C CA . TYR A 1 162 ? 10.603 2.121 -3.154 1.00 96.12 162 TYR A CA 1
ATOM 1262 C C . TYR A 1 162 ? 9.185 1.953 -2.632 1.00 96.12 162 TYR A C 1
ATOM 1264 O O . TYR A 1 162 ? 8.714 2.796 -1.869 1.00 96.12 162 TYR A O 1
ATOM 1272 N N . LEU A 1 163 ? 8.526 0.848 -2.979 1.00 96.56 163 LEU A N 1
ATOM 1273 C CA . LEU A 1 163 ? 7.184 0.555 -2.508 1.00 96.56 163 LEU A CA 1
ATOM 1274 C C . LEU A 1 163 ? 7.157 0.507 -0.984 1.00 96.56 163 LEU A C 1
ATOM 1276 O O . LEU A 1 163 ? 6.361 1.214 -0.375 1.00 96.56 163 LEU A O 1
ATOM 1280 N N . LYS A 1 164 ? 8.101 -0.205 -0.361 1.00 94.62 164 LYS A N 1
ATOM 1281 C CA . LYS A 1 164 ? 8.235 -0.247 1.098 1.00 94.62 164 LYS A CA 1
ATOM 1282 C C . LYS A 1 164 ? 8.415 1.138 1.721 1.00 94.62 164 LYS A C 1
ATOM 1284 O O . LYS A 1 164 ? 7.881 1.401 2.794 1.00 94.62 164 LYS A O 1
ATOM 1289 N N . GLN A 1 165 ? 9.169 2.036 1.092 1.00 93.62 165 GLN A N 1
ATOM 1290 C CA . GLN A 1 165 ? 9.333 3.402 1.602 1.00 93.62 165 GLN A CA 1
ATOM 1291 C C . GLN A 1 165 ? 8.033 4.202 1.515 1.00 93.62 165 GLN A C 1
ATOM 1293 O O . GLN A 1 165 ? 7.637 4.830 2.497 1.00 93.62 165 GLN A O 1
ATOM 1298 N N . VAL A 1 166 ? 7.348 4.139 0.372 1.00 94.00 166 VAL A N 1
ATOM 1299 C CA . VAL A 1 166 ? 6.081 4.844 0.143 1.00 94.00 166 VAL A CA 1
ATOM 1300 C C . VAL A 1 166 ? 4.993 4.323 1.078 1.00 94.00 166 VAL A C 1
ATOM 1302 O O . VAL A 1 166 ? 4.339 5.112 1.757 1.00 94.00 166 VAL A O 1
ATOM 1305 N N . THR A 1 167 ? 4.819 3.006 1.181 1.00 94.75 167 THR A N 1
ATOM 1306 C CA . THR A 1 167 ? 3.793 2.401 2.039 1.00 94.75 167 THR A CA 1
ATOM 1307 C C . THR A 1 167 ? 4.073 2.643 3.517 1.00 94.75 167 THR A C 1
ATOM 1309 O O . THR A 1 167 ? 3.135 2.884 4.278 1.00 94.75 167 THR A O 1
ATOM 1312 N N . ASN A 1 168 ? 5.339 2.655 3.941 1.00 92.88 168 ASN A N 1
ATOM 1313 C CA . ASN A 1 168 ? 5.697 3.037 5.306 1.00 92.88 168 ASN A CA 1
ATOM 1314 C C . ASN A 1 168 ? 5.406 4.513 5.580 1.00 92.88 168 ASN A C 1
ATOM 1316 O O . ASN A 1 168 ? 4.873 4.822 6.643 1.00 92.88 168 ASN A O 1
ATOM 1320 N N . ALA A 1 169 ? 5.723 5.414 4.647 1.00 91.94 169 ALA A N 1
ATOM 1321 C CA . ALA A 1 169 ? 5.478 6.847 4.801 1.00 91.94 169 ALA A CA 1
ATOM 1322 C C . ALA A 1 169 ? 3.977 7.173 4.863 1.00 91.94 169 ALA A C 1
ATOM 1324 O O . ALA A 1 169 ? 3.550 7.967 5.700 1.00 91.94 169 ALA A O 1
ATOM 1325 N N . LEU A 1 170 ? 3.174 6.508 4.028 1.00 93.00 170 LEU A N 1
ATOM 1326 C CA . LEU A 1 170 ? 1.720 6.674 3.950 1.00 93.00 170 LEU A CA 1
ATOM 1327 C C . LEU A 1 170 ? 0.944 5.870 5.004 1.00 93.00 170 LEU A C 1
ATOM 1329 O O . LEU A 1 170 ? -0.286 5.874 4.988 1.00 93.00 170 LEU A O 1
ATOM 1333 N N . SER A 1 171 ? 1.634 5.177 5.914 1.00 95.06 171 SER A N 1
ATOM 1334 C CA . SER A 1 171 ? 0.990 4.388 6.963 1.00 95.06 171 SER A CA 1
ATOM 1335 C C . SER A 1 171 ? 0.041 5.255 7.803 1.00 95.06 171 SER A C 1
ATOM 1337 O O . SER A 1 171 ? 0.471 6.290 8.320 1.00 95.06 171 SER A O 1
ATOM 1339 N N . PRO A 1 172 ? -1.221 4.838 8.026 1.00 92.56 172 PRO A N 1
ATOM 1340 C CA . PRO A 1 172 ? -2.183 5.614 8.814 1.00 92.56 172 PRO A CA 1
ATOM 1341 C C . PRO A 1 172 ? -1.744 5.786 10.275 1.00 92.56 172 PRO A C 1
ATOM 1343 O O . PRO A 1 172 ? -2.140 6.747 10.931 1.00 92.56 172 PRO A O 1
ATOM 1346 N N . SER A 1 173 ? -0.865 4.911 10.774 1.00 92.12 173 SER A N 1
ATOM 1347 C CA . SER A 1 173 ? -0.230 5.047 12.089 1.00 92.12 173 SER A CA 1
ATOM 1348 C C . SER A 1 173 ? 0.615 6.318 12.240 1.00 92.12 173 SER A C 1
ATOM 1350 O O . SER A 1 173 ? 0.898 6.720 13.365 1.00 92.12 173 SER A O 1
ATOM 1352 N N . ASN A 1 174 ? 1.040 6.943 11.137 1.00 91.94 174 ASN A N 1
ATOM 1353 C CA . ASN A 1 174 ? 1.926 8.108 11.157 1.00 91.94 174 ASN A CA 1
ATOM 1354 C C . ASN A 1 174 ? 1.181 9.435 11.358 1.00 91.94 174 ASN A C 1
ATOM 1356 O O . ASN A 1 174 ? 1.824 10.459 11.580 1.00 91.94 174 ASN A O 1
ATOM 1360 N N . PHE A 1 175 ? -0.153 9.446 11.271 1.00 90.38 175 PHE A N 1
ATOM 1361 C CA . PHE A 1 175 ? -0.949 10.670 11.339 1.00 90.38 175 PHE A CA 1
ATOM 1362 C C . PHE A 1 175 ? -1.897 10.639 12.536 1.00 90.38 175 PHE A C 1
ATOM 1364 O O . PHE A 1 175 ? -2.603 9.660 12.759 1.00 90.38 175 PHE A O 1
ATOM 1371 N N . VAL A 1 176 ? -1.955 11.748 13.280 1.00 86.25 176 VAL A N 1
ATOM 1372 C CA . VAL A 1 176 ? -2.741 11.857 14.523 1.00 86.25 176 VAL A CA 1
ATOM 1373 C C . VAL A 1 176 ? -4.219 11.529 14.303 1.00 86.25 176 VAL A C 1
ATOM 1375 O O . VAL A 1 176 ? -4.796 10.780 15.076 1.00 86.25 176 VAL A O 1
ATOM 1378 N N . LEU A 1 177 ? -4.835 12.039 13.232 1.00 84.50 177 LEU A N 1
ATOM 1379 C CA . LEU A 1 177 ? -6.274 11.856 12.982 1.00 84.50 177 LEU A CA 1
ATOM 1380 C C . LEU A 1 177 ? -6.666 10.424 12.593 1.00 84.50 177 LEU A C 1
ATOM 1382 O O . LEU A 1 177 ? -7.840 10.072 12.662 1.00 84.50 177 LEU A O 1
ATOM 1386 N N . THR A 1 178 ? -5.705 9.609 12.165 1.00 85.12 178 THR A N 1
ATOM 1387 C CA . THR A 1 178 ? -5.939 8.230 11.719 1.00 85.12 178 THR A CA 1
ATOM 1388 C C . THR A 1 178 ? -5.311 7.198 12.643 1.00 85.12 178 THR A C 1
ATOM 1390 O O . THR A 1 178 ? -5.439 6.008 12.372 1.00 85.12 178 THR A O 1
ATOM 1393 N N . ASN A 1 179 ? -4.655 7.632 13.722 1.00 91.38 179 ASN A N 1
ATOM 1394 C CA . ASN A 1 179 ? -4.051 6.765 14.720 1.00 91.38 179 ASN A CA 1
ATOM 1395 C C . ASN A 1 179 ? -4.828 6.895 16.047 1.00 91.38 179 ASN A C 1
ATOM 1397 O O . ASN A 1 179 ? -4.803 7.971 16.651 1.00 91.38 179 ASN A O 1
ATOM 1401 N N . PRO A 1 180 ? -5.486 5.821 16.522 1.00 89.31 180 PRO A N 1
ATOM 1402 C CA . PRO A 1 180 ? -6.285 5.862 17.743 1.00 89.31 180 PRO A CA 1
ATOM 1403 C C . PRO A 1 180 ? -5.465 6.238 18.981 1.00 89.31 180 PRO A C 1
ATOM 1405 O O . PRO A 1 180 ? -5.906 7.058 19.782 1.00 89.31 180 PRO A O 1
ATOM 1408 N N . GLU A 1 181 ? -4.250 5.701 19.115 1.00 90.00 181 GLU A N 1
ATOM 1409 C CA . GLU A 1 181 ? -3.356 5.974 20.243 1.00 90.00 181 GLU A CA 1
ATOM 1410 C C . GLU A 1 181 ? -2.957 7.450 20.269 1.00 90.00 181 GLU A C 1
ATOM 1412 O O . GLU A 1 181 ? -3.131 8.126 21.281 1.00 90.00 181 GLU A O 1
ATOM 1417 N N . LEU A 1 182 ? -2.488 7.981 19.135 1.00 87.69 182 LEU A N 1
ATOM 1418 C CA . LEU A 1 182 ? -2.064 9.381 19.049 1.00 87.69 182 LEU A CA 1
ATOM 1419 C C . LEU A 1 182 ? -3.233 10.346 19.226 1.00 87.69 182 LEU A C 1
ATOM 1421 O O . LEU A 1 182 ? -3.071 11.380 19.876 1.00 87.69 182 LEU A O 1
ATOM 1425 N N . LEU A 1 183 ? -4.403 10.033 18.663 1.00 83.31 183 LEU A N 1
ATOM 1426 C CA . LEU A 1 183 ? -5.595 10.858 18.825 1.00 83.31 183 LEU A CA 1
ATOM 1427 C C . LEU A 1 183 ? -6.020 10.903 20.293 1.00 83.31 183 LEU A C 1
ATOM 1429 O O . LEU A 1 183 ? -6.261 11.984 20.828 1.00 83.31 183 LEU A O 1
ATOM 1433 N N . ARG A 1 184 ? -6.069 9.740 20.949 1.00 87.75 184 ARG A N 1
ATOM 1434 C CA . ARG A 1 184 ? -6.411 9.610 22.366 1.00 87.75 184 ARG A CA 1
ATOM 1435 C C . ARG A 1 184 ? -5.446 10.406 23.235 1.00 87.75 184 ARG A C 1
ATOM 1437 O O . ARG A 1 184 ? -5.908 11.268 23.974 1.00 87.75 184 ARG A O 1
ATOM 1444 N N . GLU A 1 185 ? -4.140 10.191 23.078 1.00 86.50 185 GLU A N 1
ATOM 1445 C CA . GLU A 1 185 ? -3.094 10.917 23.811 1.00 86.50 185 GLU A CA 1
ATOM 1446 C C . GLU A 1 185 ? -3.196 12.432 23.600 1.00 86.50 185 GLU A C 1
ATOM 1448 O O . GLU A 1 185 ? -3.130 13.201 24.558 1.00 86.50 185 GLU A O 1
ATOM 1453 N N . THR A 1 186 ? -3.441 12.876 22.363 1.00 85.38 186 THR A N 1
ATOM 1454 C CA . THR A 1 186 ? -3.609 14.302 22.038 1.00 85.38 186 THR A CA 1
ATOM 1455 C C . THR A 1 186 ? -4.835 14.904 22.728 1.00 85.38 186 THR A C 1
ATOM 1457 O O . THR A 1 186 ? -4.773 16.029 23.213 1.00 85.38 186 THR A O 1
ATOM 1460 N N . LEU A 1 187 ? -5.951 14.171 22.794 1.00 83.75 187 LEU A N 1
ATOM 1461 C CA . LEU A 1 187 ? -7.182 14.633 23.444 1.00 83.75 187 LEU A CA 1
ATOM 1462 C C . LEU A 1 187 ? -7.088 14.611 24.978 1.00 83.75 187 LEU A C 1
ATOM 1464 O O . LEU A 1 187 ? -7.711 15.441 25.640 1.00 83.75 187 LEU A O 1
ATOM 1468 N N . THR A 1 188 ? -6.335 13.671 25.557 1.00 85.25 188 THR A N 1
ATOM 1469 C CA . THR A 1 188 ? -6.153 13.557 27.013 1.00 85.25 188 THR A CA 1
ATOM 1470 C C . THR A 1 188 ? -5.033 14.442 27.554 1.00 85.25 188 THR A C 1
ATOM 1472 O O . THR A 1 188 ? -5.079 14.839 28.722 1.00 85.25 188 THR A O 1
ATOM 1475 N N . SER A 1 189 ? -4.041 14.775 26.726 1.00 75.38 189 SER A N 1
ATOM 1476 C CA . SER A 1 189 ? -2.973 15.710 27.067 1.00 75.38 189 SER A CA 1
ATOM 1477 C C . SER A 1 189 ? -3.543 17.126 27.140 1.00 75.38 189 SER A C 1
ATOM 1479 O O . SER A 1 189 ? -3.788 17.772 26.125 1.00 75.38 189 SER A O 1
ATOM 1481 N N . LYS A 1 190 ? -3.766 17.624 28.360 1.00 55.06 190 LYS A N 1
ATOM 1482 C CA . LYS A 1 190 ? -4.139 19.027 28.589 1.00 55.06 190 LYS A CA 1
ATOM 1483 C C . LYS A 1 190 ? -3.059 19.947 28.002 1.00 55.06 190 LYS A C 1
ATOM 1485 O O . LYS A 1 190 ? -1.896 19.817 28.378 1.00 55.06 190 LYS A O 1
ATOM 1490 N N . ALA A 1 191 ? -3.464 20.839 27.098 1.00 51.44 191 ALA A N 1
ATOM 1491 C CA . ALA A 1 191 ? -2.676 22.002 26.686 1.00 51.44 191 ALA A CA 1
ATOM 1492 C C . ALA A 1 191 ? -2.539 23.016 27.832 1.00 51.44 191 ALA A C 1
ATOM 1494 O O . ALA A 1 191 ? -3.476 23.092 28.666 1.00 51.44 191 ALA A O 1
#

Radius of gyration: 29.11 Å; chains: 1; bounding box: 70×46×93 Å

Foldseek 3Di:
DDDDDDDDDDDDDDPPVVVVVVVVVVCVVVVVVVVCVVCVCVVVVVDPPDPVVLVVLQVVLVVLLVCLQVVDPVSVVVLCVLLVVLVVVLVVQLVCVVVVDDDDQSDDDDPPPCLCVDCCCPPPSQNVSLQSVLRSVLVSQLCSLVVSPVDDPVSSVVNNVSSVVVSVVPPLSVDQVNRPVNVVCVVPDDD

Secondary structure (DSSP, 8-state):
----PPPPP-------HHHHHHHHHHHHHHHHHHHHHHHHHHHTTS---SHHHHHHHHHHHHHHHHHHHHTSHHHHHHHHHHHHHHHHHHHHHHHHHHTT-----SSPPPTT-GGG-STHHHHSHHHHHHHHHHHHHHHHHHHHHHT-TTS-HHHHHHHHHHHHHHHHHT-GGGSGGG-HHHHHHHHHS--

Sequence (191 aa):
MKDNAAPAPVKVGAVDIEAFAKNLARMVEEGGKALAAYLKPREEGRVQAGLSDEMNDMVKTFGEVGSYWLSDPDRAVELQSQLGRAYLELWGAAAKRLSGEEVGPVVTPDPKDRRFADPEWSSNQFFDFVKQAYLLSTNWADHLVEAAKDLDPHTRQKAEFYLKQVTNALSPSNFVLTNPELLRETLTSKA

pLDDT: mean 85.23, std 13.35, range [36.31, 96.75]